Protein AF-A0A8C6ZYM1-F1 (afdb_monomer)

Solvent-accessible surface area (backbone atoms only — not comparable to full-atom values): 20955 Å² total; per-residue (Å²): 144,70,80,84,70,74,83,78,73,66,70,40,42,37,19,49,72,85,36,61,52,27,59,45,39,64,70,55,55,56,53,49,50,58,54,48,35,73,77,54,46,84,78,51,68,80,76,76,79,83,78,93,62,89,72,52,72,67,56,49,49,54,52,48,56,45,47,38,52,41,54,49,57,47,64,69,39,66,73,50,57,74,26,68,74,47,34,54,50,53,44,51,33,30,27,68,55,72,71,50,72,80,41,82,44,78,50,57,41,26,45,63,80,70,50,68,47,81,36,87,41,47,43,69,41,29,37,48,58,50,50,53,54,51,33,55,75,58,64,40,57,79,87,56,52,78,46,42,42,46,27,37,27,28,54,70,83,81,77,55,68,43,81,73,44,71,57,54,56,59,40,30,56,71,53,50,46,69,59,37,58,92,54,52,53,42,45,26,56,45,78,56,72,39,60,62,73,59,53,67,81,35,64,89,38,73,42,45,42,48,53,54,43,38,41,52,52,47,33,45,79,68,63,61,30,57,62,53,76,68,55,45,56,51,46,54,50,27,58,76,67,66,38,56,66,64,37,53,60,56,46,63,75,28,52,53,50,43,38,49,71,51,75,81,28,37,23,48,52,98,45,79,72,12,40,29,43,39,35,41,33,83,64,30,38,40,32,44,29,34,40,89,87,72,48,75,46,79,49,76,43,54,46,50,63,57,87,75,85,84,86,84,83,88,80,87,55,69,100,87,52,84,63,31,74,39,63,60,58,70,53,45,56,50,45,66,57,42,75,78,33,85,75,79,89,72,84,90,82,85,71,57,78,47,70,77,87,80,72,130

Secondary structure (DSSP, 8-state):
--SSSTTS--EEEEEETTEEEEEEEHHHHHHHHHHHHHHHGGGSPPPPPPPSSPPPHHHHHHHHHHHHHHHHHHTT-HHHHTSHHHHHHHHHHHHHHHT----EEEEEEE-TTS-EEEEEEETT--HHHHHHHHHHHHT--GGGGGGEEEEEEEE-SSS-EEEEEEPPTTS-HHHHGGGGGGGTEEEEEEE----GGGGGGGTT-HHHHHHHHHHHHHHHHTTSSB--HHHHHHHHHHHHTT-HHHHHHHHTTSBTTTPEEPPPEEE-SSSTTEEEEEEEETTEEEEEEE-TTS-EEEEEEEGGG------------STT-PPEEE--HHHHHHHHHHTT------------EE------

Mean predicted aligned error: 9.66 Å

Radius of gyration: 22.63 Å; Cα contacts (8 Å, |Δi|>4): 523; chains: 1; bounding box: 61×53×60 Å

InterPro domains:
  IPR001683 Phox homology [PF00787] (23-91)
  IPR001683 Phox homology [PS50195] (1-97)
  IPR011993 PH-like domain superfamily [G3DSA:2.30.29.30] (259-322)
  IPR036871 PX domain superfamily [G3DSA:3.30.1520.10] (8-98)
  IPR036871 PX domain superfamily [SSF64268] (25-92)
  IPR040842 Sorting nexin-17/31, FERM domain [PF18116] (258-314)
  IPR048763 Sortin nexin 17/31, FERM domain, F1 lobe [PF21273] (106-194)
  IPR048767 Sortin nexin 17/31, FERM domain, F2 lobe [PF21271] (195-253)

Structure (mmCIF, N/CA/C/O backbone):
data_AF-A0A8C6ZYM1-F1
#
_entry.id   AF-A0A8C6ZYM1-F1
#
loop_
_atom_site.group_PDB
_atom_site.id
_atom_site.type_symbol
_atom_site.label_atom_id
_atom_site.label_alt_id
_atom_site.label_comp_id
_atom_site.label_asym_id
_atom_site.label_entity_id
_atom_site.label_seq_id
_atom_site.pdbx_PDB_ins_code
_atom_site.Cartn_x
_atom_site.Cartn_y
_atom_site.Cartn_z
_atom_site.occupancy
_atom_site.B_iso_or_equiv
_atom_site.auth_seq_id
_atom_site.auth_comp_id
_atom_site.auth_asym_id
_atom_site.auth_atom_id
_atom_site.pdbx_PDB_model_num
ATOM 1 N N . MET A 1 1 ? 41.540 0.187 -28.919 1.00 30.39 1 MET A N 1
ATOM 2 C CA . MET A 1 1 ? 40.662 -0.895 -28.423 1.00 30.39 1 MET A CA 1
ATOM 3 C C . MET A 1 1 ? 40.528 -0.847 -26.893 1.00 30.39 1 MET A C 1
ATOM 5 O O . MET A 1 1 ? 40.906 -1.811 -26.259 1.00 30.39 1 MET A O 1
ATOM 9 N N . LEU A 1 2 ? 40.023 0.250 -26.291 1.00 21.31 2 LEU A N 1
ATOM 10 C CA . LEU A 1 2 ? 39.580 0.274 -24.870 1.00 21.31 2 LEU A CA 1
ATOM 11 C C . LEU A 1 2 ? 38.837 1.566 -24.447 1.00 21.31 2 LEU A C 1
ATOM 13 O O . LEU A 1 2 ? 38.039 1.514 -23.523 1.00 21.31 2 LEU A O 1
ATOM 17 N N . LEU A 1 3 ? 38.975 2.693 -25.163 1.00 19.80 3 LEU A N 1
ATOM 18 C CA . LEU A 1 3 ? 38.248 3.937 -24.825 1.00 19.80 3 LEU A CA 1
ATOM 19 C C . LEU A 1 3 ? 36.846 4.087 -25.453 1.00 19.80 3 LEU A C 1
ATOM 21 O O . LEU A 1 3 ? 36.043 4.878 -24.974 1.00 19.80 3 LEU A O 1
ATOM 25 N N . LEU A 1 4 ? 36.497 3.283 -26.463 1.00 22.83 4 LEU A N 1
ATOM 26 C CA . LEU A 1 4 ? 35.158 3.283 -27.084 1.00 22.83 4 LEU A CA 1
ATOM 27 C C . LEU A 1 4 ? 34.139 2.375 -26.364 1.00 22.83 4 LEU A C 1
ATOM 29 O O . LEU A 1 4 ? 32.952 2.411 -26.676 1.00 22.83 4 LEU A O 1
ATOM 33 N N . ALA A 1 5 ? 34.579 1.584 -25.379 1.00 23.75 5 ALA A N 1
ATOM 34 C CA . ALA A 1 5 ? 33.718 0.679 -24.612 1.00 23.75 5 ALA A CA 1
ATOM 35 C C . ALA A 1 5 ? 33.109 1.326 -23.349 1.00 23.75 5 ALA A C 1
ATOM 37 O O . ALA A 1 5 ? 32.134 0.809 -22.804 1.00 23.75 5 ALA A O 1
ATOM 38 N N . ALA A 1 6 ? 33.630 2.475 -22.903 1.00 26.20 6 ALA A N 1
ATOM 39 C CA . ALA A 1 6 ? 33.244 3.089 -21.630 1.00 26.20 6 ALA A CA 1
ATOM 40 C C . ALA A 1 6 ? 31.925 3.895 -21.675 1.00 26.20 6 ALA A C 1
ATOM 42 O O . ALA A 1 6 ? 31.356 4.193 -20.630 1.00 26.20 6 ALA A O 1
ATOM 43 N N . MET A 1 7 ? 31.384 4.221 -22.858 1.00 31.70 7 MET A N 1
ATOM 44 C CA . MET A 1 7 ? 30.247 5.157 -22.980 1.00 31.70 7 MET A CA 1
ATOM 45 C C . MET A 1 7 ? 28.858 4.507 -23.161 1.00 31.70 7 MET A C 1
ATOM 47 O O . MET A 1 7 ? 27.875 5.215 -23.377 1.00 31.70 7 MET A O 1
ATOM 51 N N . CYS A 1 8 ? 28.728 3.175 -23.068 1.00 39.59 8 CYS A N 1
ATOM 52 C CA . CYS A 1 8 ? 27.473 2.463 -23.392 1.00 39.59 8 CYS A CA 1
ATOM 53 C C . CYS A 1 8 ? 26.818 1.706 -22.213 1.00 39.59 8 CYS A C 1
ATOM 55 O O . CYS A 1 8 ? 25.786 1.058 -22.390 1.00 39.59 8 CYS A O 1
ATOM 57 N N . LEU A 1 9 ? 27.373 1.787 -21.000 1.00 48.12 9 LEU A N 1
ATOM 58 C CA . LEU A 1 9 ? 26.906 1.022 -19.833 1.00 48.12 9 LEU A CA 1
ATOM 59 C C . LEU A 1 9 ? 26.350 1.926 -18.723 1.00 48.12 9 LEU A C 1
ATOM 61 O O . LEU A 1 9 ? 26.694 1.768 -17.559 1.00 48.12 9 LEU A O 1
ATOM 65 N N . GLN A 1 10 ? 25.472 2.878 -19.056 1.00 63.91 10 GLN A N 1
ATOM 66 C CA . GLN A 1 10 ? 24.708 3.557 -18.006 1.00 63.91 10 GLN A CA 1
ATOM 67 C C . GLN A 1 10 ? 23.670 2.591 -17.427 1.00 63.91 10 GLN A C 1
ATOM 69 O O . GLN A 1 10 ? 22.732 2.165 -18.111 1.00 63.91 10 GLN A O 1
ATOM 74 N N . LEU A 1 11 ? 23.898 2.224 -16.169 1.00 78.31 11 LEU A N 1
ATOM 75 C CA . LEU A 1 11 ? 22.964 1.508 -15.319 1.00 78.31 11 LEU A CA 1
ATOM 76 C C . LEU A 1 11 ? 22.125 2.546 -14.570 1.00 78.31 11 LEU A C 1
ATOM 78 O O . LEU A 1 11 ? 22.676 3.442 -13.936 1.00 78.31 11 LEU A O 1
ATOM 82 N N . TYR A 1 12 ? 20.808 2.443 -14.678 1.00 81.94 12 TYR A N 1
ATOM 83 C CA . TYR A 1 12 ? 19.866 3.334 -14.018 1.00 81.94 12 TYR A CA 1
ATOM 84 C C . TYR A 1 12 ? 19.261 2.649 -12.803 1.00 81.94 12 TYR A C 1
ATOM 86 O O . TYR A 1 12 ? 18.796 1.515 -12.912 1.00 81.94 12 TYR A O 1
ATOM 94 N N . SER A 1 13 ? 19.227 3.345 -11.672 1.00 81.62 13 SER A N 1
ATOM 95 C CA . SER A 1 13 ? 18.509 2.890 -10.484 1.00 81.62 13 SER A CA 1
ATOM 96 C C . SER A 1 13 ? 17.042 3.290 -10.604 1.00 81.62 13 SER A C 1
ATOM 98 O O . SER A 1 13 ? 16.728 4.475 -10.697 1.00 81.62 13 SER A O 1
ATOM 100 N N . VAL A 1 14 ? 16.153 2.303 -10.624 1.00 81.56 14 VAL A N 1
ATOM 101 C CA . VAL A 1 14 ? 14.707 2.483 -10.505 1.00 81.56 14 VAL A CA 1
ATOM 102 C C . VAL A 1 14 ? 14.352 2.340 -9.035 1.00 81.56 14 VAL A C 1
ATOM 104 O O . VAL A 1 14 ? 14.592 1.288 -8.443 1.00 81.56 14 VAL A O 1
ATOM 107 N N . CYS A 1 15 ? 13.778 3.384 -8.460 1.00 79.00 15 CYS A N 1
ATOM 108 C CA . CYS A 1 15 ? 13.258 3.397 -7.107 1.00 79.00 15 CYS A CA 1
ATOM 109 C C . CYS A 1 15 ? 11.733 3.517 -7.125 1.00 79.00 15 CYS A C 1
ATOM 111 O O . CYS A 1 15 ? 11.149 4.197 -7.967 1.00 79.00 15 CYS A O 1
ATOM 113 N N . LEU A 1 16 ? 11.084 2.859 -6.174 1.00 77.94 16 LEU A N 1
ATOM 114 C CA . LEU A 1 16 ? 9.653 2.942 -5.941 1.00 77.94 16 LEU A CA 1
ATOM 115 C C . LEU A 1 16 ? 9.448 3.424 -4.508 1.00 77.94 16 LEU A C 1
ATOM 117 O O . LEU A 1 16 ? 9.759 2.713 -3.555 1.00 77.94 16 LEU A O 1
ATOM 121 N N . GLU A 1 17 ? 8.948 4.651 -4.384 1.00 70.62 17 GLU A N 1
ATOM 122 C CA . GLU A 1 17 ? 8.672 5.331 -3.111 1.00 70.62 17 GLU A CA 1
ATOM 123 C C . GLU A 1 17 ? 9.911 5.489 -2.232 1.00 70.62 17 GLU A C 1
ATOM 125 O O . GLU A 1 17 ? 9.880 5.272 -1.029 1.00 70.62 17 GLU A O 1
ATOM 130 N N . GLY A 1 18 ? 11.023 5.864 -2.863 1.00 71.88 18 GLY A N 1
ATOM 131 C CA . GLY A 1 18 ? 12.305 6.081 -2.190 1.00 71.88 18 GLY A CA 1
ATOM 132 C C . GLY A 1 18 ? 13.168 4.825 -2.064 1.00 71.88 18 GLY A C 1
ATOM 133 O O . GLY A 1 18 ? 14.380 4.953 -1.926 1.00 71.88 18 GLY A O 1
ATOM 134 N N . PHE A 1 19 ? 12.599 3.628 -2.224 1.00 80.00 19 PHE A N 1
ATOM 135 C CA . PHE A 1 19 ? 13.337 2.369 -2.099 1.00 80.00 19 PHE A CA 1
ATOM 136 C C . PHE A 1 19 ? 13.795 1.828 -3.443 1.00 80.00 19 PHE A C 1
ATOM 138 O O . PHE A 1 19 ? 13.066 1.907 -4.433 1.00 80.00 19 PHE A O 1
ATOM 145 N N . LEU A 1 20 ? 14.999 1.255 -3.487 1.00 83.25 20 LEU A N 1
ATOM 146 C CA . LEU A 1 20 ? 15.540 0.654 -4.703 1.00 83.25 20 LEU A CA 1
ATOM 147 C C . LEU A 1 20 ? 14.690 -0.551 -5.118 1.00 83.25 20 LEU A C 1
ATOM 149 O O . LEU A 1 20 ? 14.717 -1.590 -4.468 1.00 83.25 20 LEU A O 1
ATOM 153 N N . LEU A 1 21 ? 14.004 -0.429 -6.252 1.00 85.38 21 LEU A N 1
ATOM 154 C CA . LEU A 1 21 ? 13.261 -1.522 -6.870 1.00 85.38 21 LEU A CA 1
ATOM 155 C C . LEU A 1 21 ? 14.182 -2.368 -7.755 1.00 85.38 21 LEU A C 1
ATOM 157 O O . LEU A 1 21 ? 14.100 -3.591 -7.774 1.00 85.38 21 LEU A O 1
ATOM 161 N N . GLY A 1 22 ? 15.078 -1.729 -8.508 1.00 86.75 22 GLY A N 1
ATOM 162 C CA . GLY A 1 22 ? 15.975 -2.461 -9.390 1.00 86.75 22 GLY A CA 1
ATOM 163 C C . GLY A 1 22 ? 16.925 -1.590 -10.199 1.00 86.75 22 GLY A C 1
ATOM 164 O O . GLY A 1 22 ? 16.777 -0.374 -10.272 1.00 86.75 22 GLY A O 1
ATOM 165 N N . LYS A 1 23 ? 17.913 -2.213 -10.839 1.00 87.06 23 LYS A N 1
ATOM 166 C CA . LYS A 1 23 ? 18.908 -1.554 -11.687 1.00 87.06 23 LYS A CA 1
ATOM 167 C C . LYS A 1 23 ? 18.752 -1.995 -13.138 1.00 87.06 23 LYS A C 1
ATOM 169 O O . LYS A 1 23 ? 18.900 -3.169 -13.463 1.00 87.06 23 LYS A O 1
ATOM 174 N N . VAL A 1 24 ? 18.482 -1.050 -14.034 1.00 88.44 24 VAL A N 1
ATOM 175 C CA . VAL A 1 24 ? 18.130 -1.326 -15.432 1.00 88.44 24 VAL A CA 1
ATOM 176 C C . VAL A 1 24 ? 19.059 -0.613 -16.408 1.00 88.44 24 VAL A C 1
ATOM 178 O O . VAL A 1 24 ? 19.456 0.528 -16.198 1.00 88.44 24 VAL A O 1
ATOM 181 N N . ARG A 1 25 ? 19.400 -1.256 -17.527 1.00 89.38 25 ARG A N 1
ATOM 182 C CA . ARG A 1 25 ? 20.118 -0.603 -18.635 1.00 89.38 25 ARG A CA 1
ATOM 183 C C . ARG A 1 25 ? 19.145 -0.051 -19.671 1.00 89.38 25 ARG A C 1
ATOM 185 O O . ARG A 1 25 ? 18.118 -0.668 -19.949 1.00 89.38 25 ARG A O 1
ATOM 192 N N . TYR A 1 26 ? 19.536 1.018 -20.369 1.00 87.62 26 TYR A N 1
ATOM 193 C CA . TYR A 1 26 ? 18.748 1.594 -21.475 1.00 87.62 26 TYR A CA 1
ATOM 194 C C . TYR A 1 26 ? 18.268 0.537 -22.486 1.00 87.62 26 TYR A C 1
ATOM 196 O O . TYR A 1 26 ? 17.108 0.515 -22.886 1.00 87.62 26 TYR A O 1
ATOM 204 N N . ARG A 1 27 ? 19.154 -0.392 -22.877 1.00 89.12 27 ARG A N 1
ATOM 205 C CA . ARG A 1 27 ? 18.831 -1.467 -23.832 1.00 89.12 27 ARG A CA 1
ATOM 206 C C . ARG A 1 27 ? 17.728 -2.400 -23.320 1.00 89.12 27 ARG A C 1
ATOM 208 O O . ARG A 1 27 ? 16.958 -2.903 -24.132 1.00 89.12 27 ARG A O 1
ATOM 215 N N . GLN A 1 28 ? 17.671 -2.654 -22.011 1.00 91.62 28 GLN A N 1
ATOM 216 C CA . GLN A 1 28 ? 16.615 -3.470 -21.405 1.00 91.62 28 GLN A CA 1
ATOM 217 C C . GLN A 1 28 ? 15.280 -2.722 -21.461 1.00 91.62 28 GLN A C 1
ATOM 219 O O . GLN A 1 28 ? 14.320 -3.282 -21.978 1.00 91.62 28 GLN A O 1
ATOM 224 N N . LEU A 1 29 ? 15.256 -1.441 -21.070 1.00 91.19 29 LEU A N 1
ATOM 225 C CA . LEU A 1 29 ? 14.060 -0.594 -21.176 1.00 91.19 29 LEU A CA 1
ATOM 226 C C . LEU A 1 29 ? 13.545 -0.480 -22.616 1.00 91.19 29 LEU A C 1
ATOM 228 O O . LEU A 1 29 ? 12.353 -0.616 -22.847 1.00 91.19 29 LEU A O 1
ATOM 232 N N . ARG A 1 30 ? 14.433 -0.306 -23.603 1.00 92.06 30 ARG A N 1
ATOM 233 C CA . ARG A 1 30 ? 14.039 -0.216 -25.020 1.00 92.06 30 ARG A CA 1
ATOM 234 C C . ARG A 1 30 ? 13.431 -1.518 -25.549 1.00 92.06 30 ARG A C 1
ATOM 236 O O . ARG A 1 30 ? 12.527 -1.483 -26.376 1.00 92.06 30 ARG A O 1
ATOM 243 N N . ARG A 1 31 ? 13.951 -2.671 -25.115 1.00 94.19 31 ARG A N 1
ATOM 244 C CA . ARG A 1 31 ? 13.388 -3.983 -25.480 1.00 94.19 31 ARG A CA 1
ATOM 245 C C . ARG A 1 31 ? 12.014 -4.183 -24.855 1.00 94.19 31 ARG A C 1
ATOM 247 O O . ARG A 1 31 ? 11.121 -4.677 -25.531 1.00 94.19 31 ARG A O 1
ATOM 254 N N . TRP A 1 32 ? 11.869 -3.782 -23.599 1.00 94.88 32 TRP A N 1
ATOM 255 C CA . TRP A 1 32 ? 10.605 -3.834 -22.882 1.00 94.88 32 TRP A CA 1
ATOM 256 C C . TRP A 1 32 ? 9.554 -2.895 -23.496 1.00 94.88 32 TRP A C 1
ATOM 258 O O . TRP A 1 32 ? 8.456 -3.345 -23.795 1.00 94.88 32 TRP A O 1
ATOM 268 N N . ASP A 1 33 ? 9.913 -1.653 -23.837 1.00 94.56 33 ASP A N 1
ATOM 269 C CA . ASP A 1 33 ? 9.060 -0.723 -24.600 1.00 94.56 33 ASP A CA 1
ATOM 270 C C . ASP A 1 33 ? 8.553 -1.342 -25.910 1.00 94.56 33 ASP A C 1
ATOM 272 O O . ASP A 1 33 ? 7.365 -1.282 -26.212 1.00 94.56 33 ASP A O 1
ATOM 276 N N . ALA A 1 34 ? 9.427 -2.006 -26.671 1.00 94.69 34 ALA A N 1
ATOM 277 C CA . ALA A 1 34 ? 9.017 -2.681 -27.899 1.00 94.69 34 ALA A CA 1
ATOM 278 C C . ALA A 1 34 ? 8.011 -3.821 -27.648 1.00 94.69 34 ALA A C 1
ATOM 280 O O . ALA A 1 34 ? 7.163 -4.070 -28.502 1.00 94.69 34 ALA A O 1
ATOM 281 N N . GLN A 1 35 ? 8.087 -4.514 -26.507 1.00 95.94 35 GLN A N 1
ATOM 282 C CA . GLN A 1 35 ? 7.094 -5.521 -26.116 1.00 95.94 35 GLN A CA 1
ATOM 283 C C . GLN A 1 35 ? 5.772 -4.865 -25.708 1.00 95.94 35 GLN A C 1
ATOM 285 O O . GLN A 1 35 ? 4.726 -5.286 -26.191 1.00 95.94 35 GLN A O 1
ATOM 290 N N . LEU A 1 36 ? 5.819 -3.802 -24.901 1.00 93.94 36 LEU A N 1
ATOM 291 C CA . LEU A 1 36 ? 4.629 -3.047 -24.512 1.00 93.94 36 LEU A CA 1
ATOM 292 C C . LEU A 1 36 ? 3.900 -2.485 -25.736 1.00 93.94 36 LEU A C 1
ATOM 294 O O . LEU A 1 36 ? 2.704 -2.699 -25.884 1.00 93.94 36 LEU A O 1
ATOM 298 N N . ARG A 1 37 ? 4.610 -1.842 -26.671 1.00 95.00 37 ARG A N 1
ATOM 299 C CA . ARG A 1 37 ? 4.003 -1.284 -27.894 1.00 95.00 37 ARG A CA 1
ATOM 300 C C . ARG A 1 37 ? 3.357 -2.331 -28.787 1.00 95.00 37 ARG A C 1
ATOM 302 O O . ARG A 1 37 ? 2.403 -2.012 -29.484 1.00 95.00 37 ARG A O 1
ATOM 309 N N . ARG A 1 38 ? 3.863 -3.567 -28.791 1.00 94.69 38 ARG A N 1
ATOM 310 C CA . ARG A 1 38 ? 3.235 -4.661 -29.547 1.00 94.69 38 ARG A CA 1
ATOM 311 C C . ARG A 1 38 ? 1.871 -5.043 -28.980 1.00 94.69 38 ARG A C 1
ATOM 313 O O . ARG A 1 38 ? 1.019 -5.453 -29.755 1.00 94.69 38 ARG A O 1
ATOM 320 N N . LEU A 1 39 ? 1.686 -4.925 -27.666 1.00 93.50 39 LEU A N 1
ATOM 321 C CA . LEU A 1 39 ? 0.444 -5.299 -26.986 1.00 93.50 39 LEU A CA 1
ATOM 322 C C . LEU A 1 39 ? -0.539 -4.132 -26.865 1.00 93.50 39 LEU A C 1
ATOM 324 O O . LEU A 1 39 ? -1.731 -4.310 -27.078 1.00 93.50 39 LEU A O 1
ATOM 328 N N . PHE A 1 40 ? -0.034 -2.942 -26.549 1.00 93.31 40 PHE A N 1
ATOM 329 C CA . PHE A 1 40 ? -0.844 -1.781 -26.173 1.00 93.31 40 PHE A CA 1
ATOM 330 C C . PHE A 1 40 ? -0.817 -0.654 -27.220 1.00 93.31 40 PHE A C 1
ATOM 332 O O . PHE A 1 40 ? -1.546 0.331 -27.120 1.00 93.31 40 PHE A O 1
ATOM 339 N N . GLY A 1 41 ? 0.007 -0.787 -28.264 1.00 91.31 41 GLY A N 1
ATOM 340 C CA . GLY A 1 41 ? 0.022 0.134 -29.397 1.00 91.31 41 GLY A CA 1
ATOM 341 C C . GLY A 1 41 ? 0.318 1.578 -28.993 1.00 91.31 41 GLY A C 1
ATOM 342 O O . GLY A 1 41 ? 1.378 1.886 -28.441 1.00 91.31 41 GLY A O 1
ATOM 343 N N . SER A 1 42 ? -0.619 2.471 -29.318 1.00 87.06 42 SER A N 1
ATOM 344 C CA . SER A 1 42 ? -0.502 3.917 -29.119 1.00 87.06 42 SER A CA 1
ATOM 345 C C . SER A 1 42 ? -0.763 4.388 -27.689 1.00 87.06 42 SER A C 1
ATOM 347 O O . SER A 1 42 ? -0.497 5.555 -27.412 1.00 87.06 42 SER A O 1
ATOM 349 N N . THR A 1 43 ? -1.255 3.537 -26.779 1.00 88.06 43 THR A N 1
ATOM 350 C CA . THR A 1 43 ? -1.421 3.935 -25.365 1.00 88.06 43 THR A CA 1
ATOM 351 C C . THR A 1 43 ? -0.077 4.031 -24.641 1.00 88.06 43 THR A C 1
ATOM 353 O O . THR A 1 43 ? 0.051 4.748 -23.651 1.00 88.06 43 THR A O 1
ATOM 356 N N . VAL A 1 44 ? 0.963 3.371 -25.167 1.00 90.19 44 VAL A N 1
ATOM 357 C CA . VAL A 1 44 ? 2.316 3.436 -24.611 1.00 90.19 44 VAL A CA 1
ATOM 358 C C . VAL A 1 44 ? 2.952 4.796 -24.940 1.00 90.19 44 VAL A C 1
ATOM 360 O O . VAL A 1 44 ? 3.168 5.096 -26.125 1.00 90.19 44 VAL A O 1
ATOM 363 N N . PRO A 1 45 ? 3.348 5.597 -23.931 1.00 90.19 45 PRO A N 1
ATOM 364 C CA . PRO A 1 45 ? 3.944 6.918 -24.136 1.00 90.19 45 PRO A CA 1
ATOM 365 C C . PRO A 1 45 ? 5.216 6.833 -24.991 1.00 90.19 45 PRO A C 1
ATOM 367 O O . PRO A 1 45 ? 5.850 5.783 -25.033 1.00 90.19 45 PRO A O 1
ATOM 370 N N . PRO A 1 46 ? 5.636 7.893 -25.697 1.00 90.88 46 PRO A N 1
ATOM 371 C CA . PRO A 1 46 ? 6.802 7.842 -26.580 1.00 90.88 46 PRO A CA 1
ATOM 372 C C . PRO A 1 46 ? 8.099 7.542 -25.812 1.00 90.88 46 PRO A C 1
ATOM 374 O O . PRO A 1 46 ? 8.417 8.185 -24.814 1.00 90.88 46 PRO A O 1
ATOM 377 N N . PHE A 1 47 ? 8.873 6.568 -26.296 1.00 91.75 47 PHE A N 1
ATOM 378 C CA . PHE A 1 47 ? 10.111 6.154 -25.640 1.00 91.75 47 PHE A CA 1
ATOM 379 C C . PHE A 1 47 ? 11.284 7.064 -26.025 1.00 91.75 47 PHE A C 1
ATOM 381 O O . PHE A 1 47 ? 11.505 7.284 -27.222 1.00 91.75 47 PHE A O 1
ATOM 388 N N . PRO A 1 48 ? 12.106 7.520 -25.061 1.00 88.44 48 PRO A N 1
ATOM 389 C CA . PRO A 1 48 ? 13.230 8.410 -25.337 1.00 88.44 48 PRO A CA 1
ATOM 390 C C . PRO A 1 48 ? 14.247 7.783 -26.309 1.00 88.44 48 PRO A C 1
ATOM 392 O O . PRO A 1 48 ? 14.739 6.680 -26.043 1.00 88.44 48 PRO A O 1
ATOM 395 N N . PRO A 1 49 ? 14.602 8.445 -27.426 1.00 84.44 49 PRO A N 1
ATOM 396 C CA . PRO A 1 49 ? 15.471 7.868 -28.447 1.00 84.44 49 PRO A CA 1
ATOM 397 C C . PRO A 1 49 ? 16.927 7.734 -27.981 1.00 84.44 49 PRO A C 1
ATOM 399 O O . PRO A 1 49 ? 17.363 8.324 -26.989 1.00 84.44 49 PRO A O 1
ATOM 402 N N . LYS A 1 50 ? 17.701 6.935 -28.722 1.00 80.12 50 LYS A N 1
ATOM 403 C CA . LYS A 1 50 ? 19.144 6.810 -28.516 1.00 80.12 50 LYS A CA 1
ATOM 404 C C . LYS A 1 50 ? 19.851 7.953 -29.246 1.00 80.12 50 LYS A C 1
ATOM 406 O O . LYS A 1 50 ? 19.537 8.230 -30.398 1.00 80.12 50 LYS A O 1
ATOM 411 N N . PHE A 1 51 ? 20.844 8.554 -28.602 1.00 72.69 51 PHE A N 1
ATOM 412 C CA . PHE A 1 51 ? 21.764 9.473 -29.266 1.00 72.69 51 PHE A CA 1
ATOM 413 C C . PHE A 1 51 ? 22.861 8.678 -29.988 1.00 72.69 51 PHE A C 1
ATOM 415 O O . PHE A 1 51 ? 23.428 7.740 -29.421 1.00 72.69 51 PHE A O 1
ATOM 422 N N . TYR A 1 52 ? 23.123 9.027 -31.249 1.00 66.31 52 TYR A N 1
ATOM 423 C CA . TYR A 1 52 ? 24.112 8.351 -32.102 1.00 66.31 52 TYR A CA 1
ATOM 424 C C . TYR A 1 52 ? 25.536 8.906 -31.936 1.00 66.31 52 TYR A C 1
ATOM 426 O O . TYR A 1 52 ? 26.493 8.247 -32.333 1.00 66.31 52 TYR A O 1
ATOM 434 N N . LEU A 1 53 ? 25.675 10.075 -31.305 1.00 73.25 53 LEU A N 1
ATOM 435 C CA . LEU A 1 53 ? 26.950 10.711 -30.969 1.00 73.25 53 LEU A CA 1
ATOM 436 C C . LEU A 1 53 ? 27.300 10.502 -29.489 1.00 73.25 53 LEU A C 1
ATOM 438 O O . LEU A 1 53 ? 26.433 10.159 -28.677 1.00 73.25 53 LEU A O 1
ATOM 442 N N . ALA A 1 54 ? 28.571 10.722 -29.140 1.00 71.88 54 ALA A N 1
ATOM 443 C CA . ALA A 1 54 ? 29.007 10.764 -27.748 1.00 71.88 54 ALA A CA 1
ATOM 444 C C . ALA A 1 54 ? 28.171 11.802 -26.985 1.00 71.88 54 ALA A C 1
ATOM 446 O O . ALA A 1 54 ? 28.046 12.950 -27.408 1.00 71.88 54 ALA A O 1
ATOM 447 N N . MET A 1 55 ? 27.550 11.376 -25.887 1.00 71.62 55 MET A N 1
ATOM 448 C CA . MET A 1 55 ? 26.663 12.242 -25.120 1.00 71.62 55 MET A CA 1
ATOM 449 C C . MET A 1 55 ? 27.471 13.153 -24.207 1.00 71.62 55 MET A C 1
ATOM 451 O O . MET A 1 55 ? 28.341 12.676 -23.477 1.00 71.62 55 MET A O 1
ATOM 455 N N . THR A 1 56 ? 27.127 14.440 -24.198 1.00 81.06 56 THR A N 1
ATOM 456 C CA . THR A 1 56 ? 27.529 15.336 -23.112 1.00 81.06 56 THR A CA 1
ATOM 457 C C . THR A 1 56 ? 26.812 14.938 -21.822 1.00 81.06 56 THR A C 1
ATOM 459 O O . THR A 1 56 ? 25.799 14.229 -21.834 1.00 81.06 56 THR A O 1
ATOM 462 N N . GLU A 1 57 ? 27.317 15.415 -20.688 1.00 79.56 57 GLU A N 1
ATOM 463 C CA . GLU A 1 57 ? 26.682 15.192 -19.389 1.00 79.56 57 GLU A CA 1
ATOM 464 C C . GLU A 1 57 ? 25.248 15.748 -19.340 1.00 79.56 57 GLU A C 1
ATOM 466 O O . GLU A 1 57 ? 24.339 15.058 -18.879 1.00 79.56 57 GLU A O 1
ATOM 471 N N . ALA A 1 58 ? 25.019 16.929 -19.924 1.00 81.56 58 ALA A N 1
ATOM 472 C CA . ALA A 1 58 ? 23.694 17.541 -20.027 1.00 81.56 58 ALA A CA 1
ATOM 473 C C . ALA A 1 58 ? 22.708 16.680 -20.838 1.00 81.56 58 ALA A C 1
ATOM 475 O O . ALA A 1 58 ? 21.587 16.437 -20.396 1.00 81.56 58 ALA A O 1
ATOM 476 N N . MET A 1 59 ? 23.136 16.139 -21.986 1.00 80.06 59 MET A N 1
ATOM 477 C CA . MET A 1 59 ? 22.304 15.230 -22.790 1.00 80.06 59 MET A CA 1
ATOM 478 C C . MET A 1 59 ? 22.022 13.916 -22.054 1.00 80.06 59 MET A C 1
ATOM 480 O O . MET A 1 59 ? 20.955 13.316 -22.216 1.00 80.06 59 MET A O 1
ATOM 484 N N . ALA A 1 60 ? 22.987 13.432 -21.263 1.00 77.75 60 ALA A N 1
ATOM 485 C CA . ALA A 1 60 ? 22.792 12.251 -20.431 1.00 77.75 60 ALA A CA 1
ATOM 486 C C . ALA A 1 60 ? 21.704 12.505 -19.400 1.00 77.75 60 ALA A C 1
ATOM 488 O O . ALA A 1 60 ? 20.802 11.676 -19.300 1.00 77.75 60 ALA A O 1
ATOM 489 N N . GLU A 1 61 ? 21.754 13.649 -18.720 1.00 78.06 61 GLU A N 1
ATOM 490 C CA . GLU A 1 61 ? 20.771 14.051 -17.719 1.00 78.06 61 GLU A CA 1
ATOM 491 C C . GLU A 1 61 ? 19.374 14.259 -18.307 1.00 78.06 61 GLU A C 1
ATOM 493 O O . GLU A 1 61 ? 18.406 13.707 -17.788 1.00 78.06 61 GLU A O 1
ATOM 498 N N . GLU A 1 62 ? 19.266 14.933 -19.453 1.00 82.31 62 GLU A N 1
ATOM 499 C CA . GLU A 1 62 ? 17.999 15.093 -20.170 1.00 82.31 62 GLU A CA 1
ATOM 500 C C . GLU A 1 62 ? 17.379 13.734 -20.530 1.00 82.31 62 GLU A C 1
ATOM 502 O O . GLU A 1 62 ? 16.181 13.503 -20.343 1.00 82.31 62 GLU A O 1
ATOM 507 N N . ARG A 1 63 ? 18.199 12.781 -21.000 1.00 83.12 63 ARG A N 1
ATOM 508 C CA . ARG A 1 63 ? 17.728 11.417 -21.265 1.00 83.12 63 ARG A CA 1
ATOM 509 C C . ARG A 1 63 ? 17.268 10.717 -19.991 1.00 83.12 63 ARG A C 1
ATOM 511 O O . ARG A 1 63 ? 16.287 9.979 -20.066 1.00 83.12 63 ARG A O 1
ATOM 518 N N . ARG A 1 64 ? 17.954 10.908 -18.855 1.00 78.69 64 ARG A N 1
ATOM 519 C CA . ARG A 1 64 ? 17.503 10.347 -17.570 1.00 78.69 64 ARG A CA 1
ATOM 520 C C . ARG A 1 64 ? 16.113 10.885 -17.249 1.00 78.69 64 ARG A C 1
ATOM 522 O O . ARG A 1 64 ? 15.188 10.088 -17.160 1.00 78.69 64 ARG A O 1
ATOM 529 N N . ALA A 1 65 ? 15.938 12.203 -17.214 1.00 78.44 65 ALA A N 1
ATOM 530 C CA . ALA A 1 65 ? 14.651 12.829 -16.908 1.00 78.44 65 ALA A CA 1
ATOM 531 C C . ALA A 1 65 ? 13.514 12.317 -17.814 1.00 78.44 65 ALA A C 1
ATOM 533 O O . ALA A 1 65 ? 12.436 11.968 -17.339 1.00 78.44 65 ALA A O 1
ATOM 534 N N . ARG A 1 66 ? 13.767 12.174 -19.121 1.00 83.75 66 ARG A N 1
ATOM 535 C CA . ARG A 1 66 ? 12.775 11.629 -20.064 1.00 83.75 66 ARG A CA 1
ATOM 536 C C . ARG A 1 66 ? 12.452 10.150 -19.831 1.00 83.75 66 ARG A C 1
ATOM 538 O O . ARG A 1 66 ? 11.312 9.743 -20.028 1.00 83.75 66 ARG A O 1
ATOM 545 N N . LEU A 1 67 ? 13.435 9.331 -19.450 1.00 85.12 67 LEU A N 1
ATOM 546 C CA . LEU A 1 67 ? 13.204 7.921 -19.104 1.00 85.12 67 LEU A CA 1
ATOM 547 C C . LEU A 1 67 ? 12.402 7.791 -17.810 1.00 85.12 67 LEU A C 1
ATOM 549 O O . LEU A 1 67 ? 11.541 6.920 -17.725 1.00 85.12 67 LEU A O 1
ATOM 553 N N . GLU A 1 68 ? 12.652 8.668 -16.841 1.00 78.88 68 GLU A N 1
ATOM 554 C CA . GLU A 1 68 ? 11.865 8.745 -15.614 1.00 78.88 68 GLU A CA 1
ATOM 555 C C . GLU A 1 68 ? 10.401 9.054 -15.913 1.00 78.88 68 GLU A C 1
ATOM 557 O O . GLU A 1 68 ? 9.513 8.306 -15.510 1.00 78.88 68 GLU A O 1
ATOM 562 N N . GLN A 1 69 ? 10.160 10.114 -16.688 1.00 80.00 69 GLN A N 1
ATOM 563 C CA . GLN A 1 69 ? 8.820 10.508 -17.116 1.00 80.00 69 GLN A CA 1
ATOM 564 C C . GLN A 1 69 ? 8.131 9.396 -17.908 1.00 80.00 69 GLN A C 1
ATOM 566 O O . GLN A 1 69 ? 6.956 9.122 -17.688 1.00 80.00 69 GLN A O 1
ATOM 571 N N . TYR A 1 70 ? 8.860 8.715 -18.797 1.00 85.75 70 TYR A N 1
ATOM 572 C CA . TYR A 1 70 ? 8.335 7.559 -19.516 1.00 85.75 70 TYR A CA 1
ATOM 573 C C . TYR A 1 70 ? 7.871 6.461 -18.548 1.00 85.75 70 TYR A C 1
ATOM 575 O O . TYR A 1 70 ? 6.738 6.004 -18.664 1.00 85.75 70 TYR A O 1
ATOM 583 N N . LEU A 1 71 ? 8.701 6.070 -17.572 1.00 85.00 71 LEU A N 1
ATOM 584 C CA . LEU A 1 71 ? 8.338 5.049 -16.585 1.00 85.00 71 LEU A CA 1
ATOM 585 C C . LEU A 1 71 ? 7.118 5.464 -15.753 1.00 85.00 71 LEU A C 1
ATOM 587 O O . LEU A 1 71 ? 6.205 4.660 -15.591 1.00 85.00 71 LEU A O 1
ATOM 591 N N . GLN A 1 72 ? 7.070 6.716 -15.292 1.00 80.12 72 GLN A N 1
ATOM 592 C CA . GLN A 1 72 ? 5.924 7.250 -14.552 1.00 80.12 72 GLN A CA 1
ATOM 593 C C . GLN A 1 72 ? 4.641 7.216 -15.392 1.00 80.12 72 GLN A C 1
ATOM 595 O O . GLN A 1 72 ? 3.605 6.778 -14.900 1.00 80.12 72 GLN A O 1
ATOM 600 N N . ASN A 1 73 ? 4.710 7.608 -16.665 1.00 81.12 73 ASN A N 1
ATOM 601 C CA . ASN A 1 73 ? 3.547 7.637 -17.550 1.00 81.12 73 ASN A CA 1
ATOM 602 C C . ASN A 1 73 ? 3.048 6.233 -17.911 1.00 81.12 73 ASN A C 1
ATOM 604 O O . ASN A 1 73 ? 1.843 6.022 -17.978 1.00 81.12 73 ASN A O 1
ATOM 608 N N . VAL A 1 74 ? 3.949 5.262 -18.099 1.00 84.69 74 VAL A N 1
ATOM 609 C CA . VAL A 1 74 ? 3.563 3.858 -18.331 1.00 84.69 74 VAL A CA 1
ATOM 610 C C . VAL A 1 74 ? 2.779 3.302 -17.141 1.00 84.69 74 VAL A C 1
ATOM 612 O O . VAL A 1 74 ? 1.829 2.552 -17.336 1.00 84.69 74 VAL A O 1
ATOM 615 N N . THR A 1 75 ? 3.143 3.687 -15.914 1.00 81.19 75 THR A N 1
ATOM 616 C CA . THR A 1 75 ? 2.456 3.216 -14.700 1.00 81.19 75 THR A CA 1
ATOM 617 C C . THR A 1 75 ? 1.083 3.846 -14.455 1.00 81.19 75 THR A C 1
ATOM 619 O O . THR A 1 75 ? 0.407 3.441 -13.514 1.00 81.19 75 THR A O 1
ATOM 622 N N . LEU A 1 76 ? 0.660 4.822 -15.268 1.00 79.06 76 LEU A N 1
ATOM 623 C CA . LEU A 1 76 ? -0.664 5.441 -15.140 1.00 79.06 76 LEU A CA 1
ATOM 624 C C . LEU A 1 76 ? -1.788 4.585 -15.735 1.00 79.06 76 LEU A C 1
ATOM 626 O O . LEU A 1 76 ? -2.938 4.791 -15.362 1.00 79.06 76 LEU A O 1
ATOM 630 N N . ASP A 1 77 ? -1.480 3.656 -16.647 1.00 81.06 77 ASP A N 1
ATOM 631 C CA . ASP A 1 77 ? -2.471 2.779 -17.280 1.00 81.06 77 ASP A CA 1
ATOM 632 C C . ASP A 1 77 ? -2.559 1.432 -16.534 1.00 81.06 77 ASP A C 1
ATOM 634 O O . ASP A 1 77 ? -1.623 0.624 -16.621 1.00 81.06 77 ASP A O 1
ATOM 638 N N . PRO A 1 78 ? -3.679 1.142 -15.839 1.00 82.44 78 PRO A N 1
ATOM 639 C CA . PRO A 1 78 ? -3.855 -0.106 -15.100 1.00 82.44 78 PRO A CA 1
ATOM 640 C C . PRO A 1 78 ? -3.783 -1.358 -15.981 1.00 82.44 78 PRO A C 1
ATOM 642 O O . PRO A 1 78 ? -3.362 -2.419 -15.516 1.00 82.44 78 PRO A O 1
ATOM 645 N N . ASN A 1 79 ? -4.160 -1.252 -17.260 1.00 87.19 79 ASN A N 1
ATOM 646 C CA . ASN A 1 79 ? -4.100 -2.382 -18.189 1.00 87.19 79 ASN A CA 1
ATOM 647 C C . ASN A 1 79 ? -2.651 -2.777 -18.475 1.00 87.19 79 ASN A C 1
ATOM 649 O O . ASN A 1 79 ? -2.345 -3.955 -18.656 1.00 87.19 79 ASN A O 1
ATOM 653 N N . ILE A 1 80 ? -1.746 -1.793 -18.486 1.00 87.69 80 ILE A N 1
ATOM 654 C CA . ILE A 1 80 ? -0.320 -2.046 -18.655 1.00 87.69 80 ILE A CA 1
ATOM 655 C C . ILE A 1 80 ? 0.261 -2.625 -17.366 1.00 87.69 80 ILE A C 1
ATOM 657 O O . ILE A 1 80 ? 0.959 -3.638 -17.433 1.00 87.69 80 ILE A O 1
ATOM 661 N N . THR A 1 81 ? -0.023 -2.033 -16.202 1.00 86.25 81 THR A N 1
ATOM 662 C CA . THR A 1 81 ? 0.570 -2.476 -14.925 1.00 86.25 81 THR A CA 1
ATOM 663 C C . THR A 1 81 ? 0.152 -3.886 -14.526 1.00 86.25 81 THR A C 1
ATOM 665 O O . THR A 1 81 ? 0.954 -4.605 -13.935 1.00 86.25 81 THR A O 1
ATOM 668 N N . SER A 1 82 ? -1.063 -4.295 -14.896 1.00 86.50 82 SER A N 1
ATOM 669 C CA . SER A 1 82 ? -1.603 -5.634 -14.614 1.00 86.50 82 SER A CA 1
ATOM 670 C C . SER A 1 82 ? -1.171 -6.685 -15.644 1.00 86.50 82 SER A C 1
ATOM 672 O O . SER A 1 82 ? -1.551 -7.847 -15.552 1.00 86.50 82 SER A O 1
ATOM 674 N N . SER A 1 83 ? -0.403 -6.296 -16.666 1.00 92.31 83 SER A N 1
ATOM 675 C CA . SER A 1 83 ? -0.015 -7.204 -17.744 1.00 92.31 83 SER A CA 1
ATOM 676 C C . SER A 1 83 ? 1.181 -8.082 -17.390 1.00 92.31 83 SER A C 1
ATOM 678 O O . SER A 1 83 ? 2.153 -7.631 -16.778 1.00 92.31 83 SER A O 1
ATOM 680 N N . ASP A 1 84 ? 1.186 -9.313 -17.906 1.00 93.69 84 ASP A N 1
ATOM 681 C CA . ASP A 1 84 ? 2.298 -10.251 -17.718 1.00 93.69 84 ASP A CA 1
ATOM 682 C C . ASP A 1 84 ? 3.638 -9.688 -18.207 1.00 93.69 84 ASP A C 1
ATOM 684 O O . ASP A 1 84 ? 4.684 -9.941 -17.609 1.00 93.69 84 ASP A O 1
ATOM 688 N N . VAL A 1 85 ? 3.642 -8.89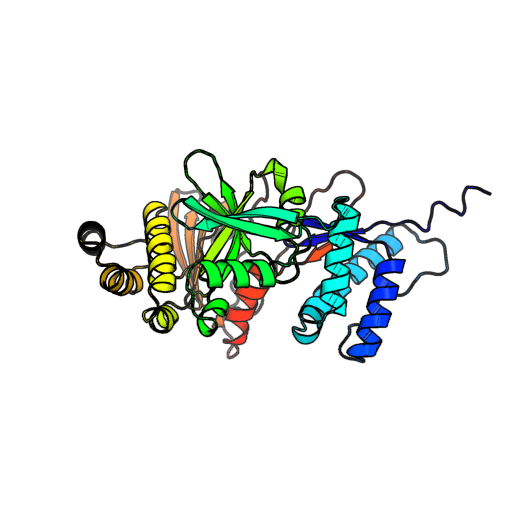0 -19.281 1.00 94.88 85 VAL A N 1
ATOM 689 C CA . VAL A 1 85 ? 4.867 -8.264 -19.811 1.00 94.88 85 VAL A CA 1
ATOM 690 C C . VAL A 1 85 ? 5.426 -7.219 -18.846 1.00 94.88 85 VAL A C 1
ATOM 692 O O . VAL A 1 85 ? 6.646 -7.102 -18.705 1.00 94.88 85 VAL A O 1
ATOM 695 N N . PHE A 1 86 ? 4.564 -6.468 -18.162 1.00 93.00 86 PHE A N 1
ATOM 696 C CA . PHE A 1 86 ? 4.983 -5.521 -17.134 1.00 93.00 86 PHE A CA 1
ATOM 697 C C . PHE A 1 86 ? 5.497 -6.258 -15.892 1.00 93.00 86 PHE A C 1
ATOM 699 O O . PHE A 1 86 ? 6.638 -6.045 -15.472 1.00 93.00 86 PHE A O 1
ATOM 706 N N . VAL A 1 87 ? 4.695 -7.181 -15.354 1.00 92.69 87 VAL A N 1
ATOM 707 C CA . VAL A 1 87 ? 5.010 -7.921 -14.123 1.00 92.69 87 VAL A CA 1
ATOM 708 C C . VAL A 1 87 ? 6.275 -8.767 -14.292 1.00 92.69 87 VAL A C 1
ATOM 710 O O . VAL A 1 87 ? 7.170 -8.718 -13.449 1.00 92.69 87 VAL A O 1
ATOM 713 N N . SER A 1 88 ? 6.414 -9.499 -15.402 1.00 94.81 88 SER A N 1
ATOM 714 C CA . SER A 1 88 ? 7.599 -10.331 -15.664 1.00 94.81 88 SER A CA 1
ATOM 715 C C . SER A 1 88 ? 8.883 -9.511 -15.813 1.00 94.81 88 SER A C 1
ATOM 717 O O . SER A 1 88 ? 9.944 -9.943 -15.352 1.00 94.81 88 SER A O 1
ATOM 719 N N . PHE A 1 89 ? 8.803 -8.312 -16.401 1.00 94.75 89 PHE A N 1
ATOM 720 C CA . PHE A 1 89 ? 9.943 -7.409 -16.515 1.00 94.75 89 PHE A CA 1
ATOM 721 C C . PHE A 1 89 ? 10.431 -6.946 -15.140 1.00 94.75 89 PHE A C 1
ATOM 723 O O . PHE A 1 89 ? 11.619 -7.085 -14.841 1.00 94.75 89 PHE A O 1
ATOM 730 N N . PHE A 1 90 ? 9.528 -6.444 -14.292 1.00 92.75 90 PHE A N 1
ATOM 731 C CA . PHE A 1 90 ? 9.890 -5.964 -12.956 1.00 92.75 90 PHE A CA 1
ATOM 732 C C . PHE A 1 90 ? 10.266 -7.090 -11.994 1.00 92.75 90 PHE A C 1
ATOM 734 O O . PHE A 1 90 ? 11.147 -6.892 -11.157 1.00 92.75 90 PHE A O 1
ATOM 741 N N . ARG A 1 91 ? 9.678 -8.283 -12.141 1.00 94.44 91 ARG A N 1
ATOM 742 C CA . ARG A 1 91 ? 10.102 -9.488 -11.418 1.00 94.44 91 ARG A CA 1
ATOM 743 C C . ARG A 1 91 ? 11.566 -9.798 -11.711 1.00 94.44 91 ARG A C 1
ATOM 745 O O . ARG A 1 91 ? 12.386 -9.841 -10.797 1.00 94.44 91 ARG A O 1
ATOM 752 N N . LYS A 1 92 ? 11.910 -9.931 -12.995 1.00 94.81 92 LYS A N 1
ATOM 753 C CA . LYS A 1 92 ? 13.286 -10.213 -13.414 1.00 94.81 92 LYS A CA 1
ATOM 754 C C . LYS A 1 92 ? 14.248 -9.107 -12.985 1.00 94.81 92 LYS A C 1
ATOM 756 O O . LYS A 1 92 ? 15.341 -9.393 -12.514 1.00 94.81 92 LYS A O 1
ATOM 761 N N . LEU A 1 93 ? 13.833 -7.847 -13.118 1.00 92.75 93 LEU A N 1
ATOM 762 C CA . LEU A 1 93 ? 14.637 -6.697 -12.718 1.00 92.75 93 LEU A CA 1
ATOM 763 C C . LEU A 1 93 ? 15.008 -6.739 -11.226 1.00 92.75 93 LEU A C 1
ATOM 765 O O . LEU A 1 93 ? 16.173 -6.524 -10.887 1.00 92.75 93 LEU A O 1
ATOM 769 N N . GLN A 1 94 ? 14.037 -7.018 -10.353 1.00 93.50 94 GLN A N 1
ATOM 770 C CA . GLN A 1 94 ? 14.251 -7.156 -8.910 1.00 93.50 94 GLN A CA 1
ATOM 771 C C . GLN A 1 94 ? 15.207 -8.322 -8.612 1.00 93.50 94 GLN A C 1
ATOM 773 O O . GLN A 1 94 ? 16.228 -8.128 -7.952 1.00 93.50 94 GLN A O 1
ATOM 778 N N . GLN A 1 95 ? 14.944 -9.507 -9.169 1.00 94.38 95 GLN A N 1
ATOM 779 C CA . GLN A 1 95 ? 15.782 -10.695 -8.965 1.00 94.38 95 GLN A CA 1
ATOM 780 C C . GLN A 1 95 ? 17.235 -10.486 -9.414 1.00 94.38 95 GLN A C 1
ATOM 782 O O . GLN A 1 95 ? 18.153 -10.750 -8.637 1.00 94.38 95 GLN A O 1
ATOM 787 N N . ASP A 1 96 ? 17.448 -9.946 -10.620 1.00 93.62 96 ASP A N 1
ATOM 788 C CA . ASP A 1 96 ? 18.781 -9.667 -11.171 1.00 93.62 96 ASP A CA 1
ATOM 789 C C . ASP A 1 96 ? 19.541 -8.634 -10.313 1.00 93.62 96 ASP A C 1
ATOM 791 O O . ASP A 1 96 ? 20.760 -8.717 -10.158 1.00 93.62 96 ASP A O 1
ATOM 795 N N . THR A 1 97 ? 18.834 -7.647 -9.748 1.00 91.94 97 THR A N 1
ATOM 796 C CA . THR A 1 97 ? 19.451 -6.566 -8.961 1.00 91.94 97 THR A CA 1
ATOM 797 C C . THR A 1 97 ? 19.943 -7.047 -7.604 1.00 91.94 97 THR A C 1
ATOM 799 O O . THR A 1 97 ? 21.051 -6.694 -7.198 1.00 91.94 97 THR A O 1
ATOM 802 N N . PHE A 1 98 ? 19.121 -7.832 -6.907 1.00 92.75 98 PHE A N 1
ATOM 803 C CA . PHE A 1 98 ? 19.431 -8.340 -5.570 1.00 92.75 98 PHE A CA 1
ATOM 804 C C . PHE A 1 98 ? 20.108 -9.715 -5.595 1.00 92.75 98 PHE A C 1
ATOM 806 O O . PHE A 1 98 ? 20.462 -10.225 -4.537 1.00 92.75 98 PHE A O 1
ATOM 813 N N . GLN A 1 99 ? 20.316 -10.290 -6.786 1.00 94.38 99 GLN A N 1
ATOM 814 C CA . GLN A 1 99 ? 20.903 -11.618 -6.994 1.00 94.38 99 GLN A CA 1
ATOM 815 C C . GLN A 1 99 ? 20.127 -12.712 -6.245 1.00 94.38 99 GLN A C 1
ATOM 817 O O . GLN A 1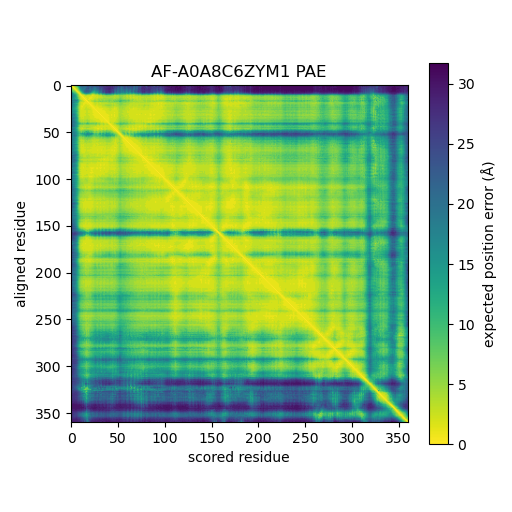 99 ? 20.704 -13.590 -5.607 1.00 94.38 99 GLN A O 1
ATOM 822 N N . ILE A 1 100 ? 18.793 -12.636 -6.308 1.00 94.00 100 ILE A N 1
ATOM 823 C CA . ILE A 1 100 ? 17.889 -13.591 -5.659 1.00 94.00 100 ILE A CA 1
ATOM 824 C C . ILE A 1 100 ? 17.207 -14.441 -6.718 1.00 94.00 100 ILE A C 1
ATOM 826 O O . ILE A 1 100 ? 16.316 -13.989 -7.437 1.00 94.00 100 ILE A O 1
ATOM 830 N N . GLU A 1 101 ? 17.603 -15.706 -6.769 1.00 93.94 101 GLU A N 1
ATOM 831 C CA . GLU A 1 101 ? 16.948 -16.709 -7.597 1.00 93.94 101 GLU A CA 1
ATOM 832 C C . GLU A 1 101 ? 15.599 -17.132 -7.007 1.00 93.94 101 GLU A C 1
ATOM 834 O O . GLU A 1 101 ? 15.347 -17.008 -5.802 1.00 93.94 101 GLU A O 1
ATOM 839 N N . THR A 1 102 ? 14.723 -17.647 -7.872 1.00 95.62 102 THR A N 1
ATOM 840 C CA . THR A 1 102 ? 13.449 -18.241 -7.462 1.00 95.62 102 THR A CA 1
ATOM 841 C C . THR A 1 102 ? 13.711 -19.514 -6.667 1.00 95.62 102 THR A C 1
ATOM 843 O O . THR A 1 102 ? 14.161 -20.521 -7.209 1.00 95.62 102 THR A O 1
ATOM 846 N N . ARG A 1 103 ? 13.389 -19.483 -5.376 1.00 96.50 103 ARG A N 1
ATOM 847 C CA . ARG A 1 103 ? 13.452 -20.643 -4.482 1.00 96.50 103 ARG A CA 1
ATOM 848 C C . ARG A 1 103 ? 12.318 -20.590 -3.470 1.00 96.50 103 ARG A C 1
ATOM 850 O O . ARG A 1 103 ? 11.721 -19.535 -3.269 1.00 96.50 103 ARG A O 1
ATOM 857 N N . ARG A 1 104 ? 12.033 -21.723 -2.829 1.00 97.00 104 ARG A N 1
ATOM 858 C CA . ARG A 1 104 ? 11.095 -21.763 -1.702 1.00 97.00 104 ARG A CA 1
ATOM 859 C C . ARG A 1 104 ? 11.690 -21.018 -0.509 1.00 97.0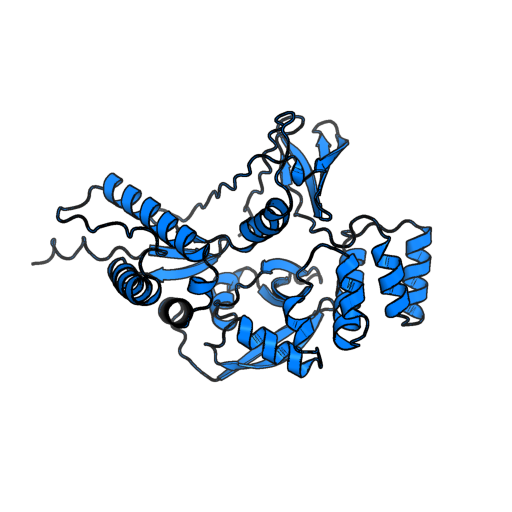0 104 ARG A C 1
ATOM 861 O O . ARG A 1 104 ? 12.883 -21.149 -0.237 1.00 97.00 104 ARG A O 1
ATOM 868 N N . ALA A 1 105 ? 10.862 -20.239 0.167 1.00 96.19 105 ALA A N 1
ATOM 869 C CA . ALA A 1 105 ? 11.209 -19.494 1.365 1.00 96.19 105 ALA A CA 1
ATOM 870 C C . ALA A 1 105 ? 9.979 -19.367 2.267 1.00 96.19 105 ALA A C 1
ATOM 872 O O . ALA A 1 105 ? 8.853 -19.561 1.812 1.00 96.19 105 ALA A O 1
ATOM 873 N N . SER A 1 106 ? 10.204 -19.004 3.525 1.00 95.88 106 SER A N 1
ATOM 874 C CA . SER A 1 106 ? 9.131 -18.645 4.448 1.00 95.88 106 SER A CA 1
ATOM 875 C C . SER A 1 106 ? 9.085 -17.128 4.614 1.00 95.88 106 SER A C 1
ATOM 877 O O . SER A 1 106 ? 10.133 -16.474 4.652 1.00 95.88 106 SER A O 1
ATOM 879 N N . LEU A 1 107 ? 7.880 -16.571 4.667 1.00 96.38 107 LEU A N 1
ATOM 880 C CA . LEU A 1 107 ? 7.642 -15.148 4.882 1.00 96.38 107 LEU A CA 1
ATOM 881 C C . LEU A 1 107 ? 6.441 -14.959 5.802 1.00 96.38 107 LEU A C 1
ATOM 883 O O . LEU A 1 107 ? 5.385 -15.539 5.567 1.00 96.38 107 LEU A O 1
ATOM 887 N N . ASP A 1 108 ? 6.603 -14.111 6.809 1.00 96.19 108 ASP A N 1
ATOM 888 C CA . ASP A 1 108 ? 5.544 -13.791 7.757 1.00 96.19 108 ASP A CA 1
ATOM 889 C C . ASP A 1 108 ? 4.812 -12.515 7.340 1.00 96.19 108 ASP A C 1
ATOM 891 O O . ASP A 1 108 ? 5.444 -11.502 7.020 1.00 96.19 108 ASP A O 1
ATOM 895 N N . VAL A 1 109 ? 3.479 -12.559 7.380 1.00 96.94 109 VAL A N 1
ATOM 896 C CA . VAL A 1 109 ? 2.621 -11.378 7.226 1.00 96.94 109 VAL A CA 1
ATOM 897 C C . VAL A 1 109 ? 2.035 -11.006 8.579 1.00 96.94 109 VAL A C 1
ATOM 899 O O . VAL A 1 109 ? 1.344 -11.810 9.200 1.00 96.94 109 VAL A O 1
ATOM 902 N N . TYR A 1 110 ? 2.324 -9.792 9.034 1.00 94.44 110 TYR A N 1
ATOM 903 C CA . TYR A 1 110 ? 1.967 -9.294 10.358 1.00 94.44 110 TYR A CA 1
ATOM 904 C C . TYR A 1 110 ? 0.608 -8.585 10.365 1.00 94.44 110 TYR A C 1
ATOM 906 O O . TYR A 1 110 ? 0.253 -7.866 9.424 1.00 94.44 110 TYR A O 1
ATOM 914 N N . LEU A 1 111 ? -0.133 -8.772 11.454 1.00 92.50 111 LEU A N 1
ATOM 915 C CA . LEU A 1 111 ? -1.360 -8.050 11.774 1.00 92.50 111 LEU A CA 1
ATOM 916 C C . LEU A 1 111 ? -1.049 -6.842 12.675 1.00 92.50 111 LEU A C 1
ATOM 918 O O . LEU A 1 111 ? 0.078 -6.648 13.135 1.00 92.50 111 LEU A O 1
ATOM 922 N N . ALA A 1 112 ? -2.053 -6.001 12.925 1.00 88.50 112 ALA A N 1
ATOM 923 C CA . ALA A 1 112 ? -1.880 -4.771 13.701 1.00 88.50 112 ALA A CA 1
ATOM 924 C C . ALA A 1 112 ? -1.541 -5.004 15.189 1.00 88.50 112 ALA A C 1
ATOM 926 O O . ALA A 1 112 ? -0.940 -4.133 15.811 1.00 88.50 112 ALA A O 1
ATOM 927 N N . ASP A 1 113 ? -1.863 -6.172 15.743 1.00 86.44 113 ASP A N 1
ATOM 928 C CA . ASP A 1 113 ? -1.506 -6.576 17.112 1.00 86.44 113 ASP A CA 1
ATOM 929 C C . ASP A 1 113 ? -0.095 -7.181 17.229 1.00 86.44 113 ASP A C 1
ATOM 931 O O . ASP A 1 113 ? 0.315 -7.605 18.307 1.00 86.44 113 ASP A O 1
ATOM 935 N N . GLY A 1 114 ? 0.653 -7.247 16.123 1.00 87.19 114 GLY A N 1
ATOM 936 C CA . GLY A 1 114 ? 1.987 -7.842 16.074 1.00 87.19 114 GLY A CA 1
ATOM 937 C C . GLY A 1 114 ? 1.998 -9.364 15.911 1.00 87.19 114 GLY A C 1
ATOM 938 O O . GLY A 1 114 ? 3.075 -9.929 15.712 1.00 87.19 114 GLY A O 1
ATOM 939 N N . SER A 1 115 ? 0.837 -10.029 15.926 1.00 91.00 115 SER A N 1
ATOM 940 C CA . SER A 1 115 ? 0.739 -11.436 15.530 1.00 91.00 115 SER A CA 1
ATOM 941 C C . SER A 1 115 ? 1.066 -11.601 14.042 1.00 91.00 115 SER A C 1
ATOM 943 O O . SER A 1 115 ? 0.990 -10.646 13.262 1.00 91.00 115 SER A O 1
ATOM 945 N N . SER A 1 116 ? 1.467 -12.805 13.629 1.00 93.94 116 SER A N 1
ATOM 946 C CA . SER A 1 116 ? 1.870 -13.060 12.248 1.00 93.94 116 SER A CA 1
ATOM 947 C C . SER A 1 116 ? 1.341 -14.376 11.694 1.00 93.94 116 SER A C 1
ATOM 949 O O . SER A 1 116 ? 1.043 -15.329 12.416 1.00 93.94 116 SER A O 1
ATOM 951 N N . ILE A 1 117 ? 1.227 -14.411 10.369 1.00 95.81 117 ILE A N 1
ATOM 952 C CA . ILE A 1 117 ? 0.823 -15.575 9.592 1.00 95.81 117 ILE A CA 1
ATOM 953 C C . ILE A 1 117 ? 2.017 -16.006 8.753 1.00 95.81 117 ILE A C 1
ATOM 955 O O . ILE A 1 117 ? 2.402 -15.311 7.811 1.00 95.81 117 ILE A O 1
ATOM 959 N N . GLY A 1 118 ? 2.574 -17.171 9.077 1.00 96.56 118 GLY A N 1
ATOM 960 C CA . GLY A 1 118 ? 3.662 -17.766 8.310 1.00 96.56 118 GLY A CA 1
ATOM 961 C C . GLY A 1 118 ? 3.182 -18.315 6.969 1.00 96.56 118 GLY A C 1
ATOM 962 O O . GLY A 1 118 ? 2.216 -19.088 6.889 1.00 96.56 118 GLY A O 1
ATOM 963 N N . LEU A 1 119 ? 3.858 -17.927 5.892 1.00 96.94 119 LEU A N 1
ATOM 964 C CA . LEU A 1 119 ? 3.584 -18.369 4.529 1.00 96.94 119 LEU A CA 1
ATOM 965 C C . LEU A 1 119 ? 4.782 -19.113 3.953 1.00 96.94 119 LEU A C 1
ATOM 967 O O . LEU A 1 119 ? 5.908 -18.632 4.035 1.00 96.94 119 LEU A O 1
ATOM 971 N N . ASP A 1 120 ? 4.510 -20.229 3.282 1.00 96.62 120 ASP A N 1
ATOM 972 C CA . ASP A 1 120 ? 5.472 -20.859 2.385 1.00 96.62 120 ASP A CA 1
ATOM 973 C C . ASP A 1 120 ? 5.294 -20.248 0.998 1.00 96.62 120 ASP A C 1
ATOM 975 O O . ASP A 1 120 ? 4.247 -20.409 0.367 1.00 96.62 120 ASP A O 1
ATOM 979 N N . ILE A 1 121 ? 6.309 -19.521 0.545 1.00 96.62 121 ILE A N 1
ATOM 980 C CA . ILE A 1 121 ? 6.282 -18.737 -0.690 1.00 96.62 121 ILE A CA 1
ATOM 981 C C . ILE A 1 121 ? 7.428 -19.130 -1.617 1.00 96.62 121 ILE A C 1
ATOM 983 O O . ILE A 1 121 ? 8.396 -19.794 -1.230 1.00 96.62 121 ILE A O 1
ATOM 987 N N . GLN A 1 122 ? 7.358 -18.665 -2.855 1.00 97.31 122 GLN A N 1
ATOM 988 C CA . GLN A 1 122 ? 8.537 -18.486 -3.685 1.00 97.31 122 GLN A CA 1
ATOM 989 C C . GLN A 1 122 ? 9.087 -17.073 -3.496 1.00 97.31 122 GLN A C 1
ATOM 991 O O . GLN A 1 122 ? 8.343 -16.101 -3.419 1.00 97.31 122 GLN A O 1
ATOM 996 N N . THR A 1 123 ? 10.410 -16.924 -3.513 1.00 96.25 123 THR A N 1
ATOM 997 C CA . THR A 1 123 ? 11.068 -15.604 -3.473 1.00 96.25 123 THR A CA 1
ATOM 998 C C . THR A 1 123 ? 10.649 -14.675 -4.623 1.00 96.25 123 THR A C 1
ATOM 1000 O O . THR A 1 123 ? 10.835 -13.465 -4.527 1.00 96.25 123 THR A O 1
ATOM 1003 N N . SER A 1 124 ? 10.079 -15.227 -5.701 1.00 96.19 124 SER A N 1
ATOM 1004 C CA . SER A 1 124 ? 9.534 -14.501 -6.853 1.00 96.19 124 SER A CA 1
ATOM 1005 C C . SER A 1 124 ? 8.015 -14.303 -6.840 1.00 96.19 124 SER A C 1
ATOM 1007 O O . SER A 1 124 ? 7.468 -13.878 -7.861 1.00 96.19 124 SER A O 1
ATOM 1009 N N . ASP A 1 125 ? 7.334 -14.629 -5.739 1.00 97.31 125 ASP A N 1
ATOM 1010 C CA . ASP A 1 125 ? 5.905 -14.350 -5.594 1.00 97.31 125 ASP A CA 1
ATOM 1011 C C . ASP A 1 125 ? 5.658 -12.840 -5.498 1.00 97.31 125 ASP A C 1
ATOM 1013 O O . ASP A 1 125 ? 6.410 -12.100 -4.858 1.00 97.31 125 ASP A O 1
ATOM 1017 N N . THR A 1 126 ? 4.602 -12.385 -6.173 1.00 96.81 126 THR A N 1
ATOM 1018 C CA . THR A 1 126 ? 4.190 -10.979 -6.191 1.00 96.81 126 THR A CA 1
ATOM 1019 C C . THR A 1 126 ? 3.423 -10.610 -4.924 1.00 96.81 126 THR A C 1
ATOM 1021 O O . THR A 1 126 ? 2.898 -11.476 -4.218 1.00 96.81 126 THR A O 1
ATOM 1024 N N . ALA A 1 127 ? 3.322 -9.312 -4.637 1.00 96.12 127 ALA A N 1
ATOM 1025 C CA . ALA A 1 127 ? 2.523 -8.812 -3.524 1.00 96.12 127 ALA A CA 1
ATOM 1026 C C . ALA A 1 127 ? 1.040 -9.187 -3.667 1.00 96.12 127 ALA A C 1
ATOM 1028 O O . ALA A 1 127 ? 0.425 -9.592 -2.685 1.00 96.12 127 ALA A O 1
ATOM 1029 N N . GLU A 1 128 ? 0.499 -9.134 -4.887 1.00 95.19 128 GLU A N 1
ATOM 1030 C CA . GLU A 1 128 ? -0.851 -9.624 -5.198 1.00 95.19 128 GLU A CA 1
ATOM 1031 C C . GLU A 1 128 ? -1.021 -11.092 -4.780 1.00 95.19 128 GLU A C 1
ATOM 1033 O O . GLU A 1 128 ? -1.917 -11.424 -4.006 1.00 95.19 128 GLU A O 1
ATOM 1038 N N . ARG A 1 129 ? -0.093 -11.967 -5.194 1.00 96.06 129 ARG A N 1
ATOM 1039 C CA . ARG A 1 129 ? -0.153 -13.394 -4.863 1.00 96.06 129 ARG A CA 1
ATOM 1040 C C . ARG A 1 129 ? -0.053 -13.647 -3.360 1.00 96.06 129 ARG A C 1
ATOM 1042 O O . ARG A 1 129 ? -0.772 -14.489 -2.823 1.00 96.06 129 ARG A O 1
ATOM 1049 N N . ILE A 1 130 ? 0.840 -12.939 -2.674 1.00 97.75 130 ILE A N 1
ATOM 1050 C CA . ILE A 1 130 ? 1.003 -13.068 -1.222 1.00 97.75 130 ILE A CA 1
ATOM 1051 C C . ILE A 1 130 ? -0.260 -12.598 -0.499 1.00 97.75 130 ILE A C 1
ATOM 1053 O O . ILE A 1 130 ? -0.699 -13.269 0.436 1.00 97.75 130 ILE A O 1
ATOM 1057 N N . LEU A 1 131 ? -0.881 -11.504 -0.945 1.00 97.31 131 LEU A N 1
ATOM 1058 C CA . LEU A 1 131 ? -2.136 -11.015 -0.379 1.00 97.31 131 LEU A CA 1
ATOM 1059 C C . LEU A 1 131 ? -3.260 -12.046 -0.544 1.00 97.31 131 LEU A C 1
ATOM 1061 O O . LEU A 1 131 ? -3.962 -12.323 0.427 1.00 97.31 131 LEU A O 1
ATOM 1065 N N . GLU A 1 132 ? -3.396 -12.667 -1.719 1.00 96.25 132 GLU A N 1
ATOM 1066 C CA . GLU A 1 132 ? -4.377 -13.736 -1.956 1.00 96.25 132 GLU A CA 1
ATOM 1067 C C . GLU A 1 132 ? -4.181 -14.929 -1.012 1.00 96.25 132 GLU A C 1
ATOM 1069 O O . GLU A 1 132 ? -5.130 -15.389 -0.376 1.00 96.25 132 GLU A O 1
ATOM 1074 N N . VAL A 1 133 ? -2.947 -15.436 -0.906 1.00 96.38 133 VAL A N 1
ATOM 1075 C CA . VAL A 1 133 ? -2.632 -16.608 -0.072 1.00 96.38 133 VAL A CA 1
ATOM 1076 C C . VAL A 1 133 ? -2.832 -16.291 1.411 1.00 96.38 133 VAL A C 1
ATOM 1078 O O . VAL A 1 133 ? -3.374 -17.119 2.144 1.00 96.38 133 VAL A O 1
ATOM 1081 N N . THR A 1 134 ? -2.445 -15.089 1.848 1.00 96.94 134 THR A N 1
ATOM 1082 C CA . THR A 1 134 ? -2.693 -14.608 3.216 1.00 96.94 134 THR A CA 1
ATOM 1083 C C . THR A 1 134 ? -4.189 -14.559 3.496 1.00 96.94 134 THR A C 1
ATOM 1085 O O . THR A 1 134 ? -4.652 -15.146 4.470 1.00 96.94 134 THR A O 1
ATOM 1088 N N . SER A 1 135 ? -4.954 -13.931 2.601 1.00 95.81 135 SER A N 1
ATOM 1089 C CA . SER A 1 135 ? -6.406 -13.778 2.721 1.00 95.81 135 SER A CA 1
ATOM 1090 C C . SER A 1 135 ? -7.105 -15.132 2.824 1.00 95.81 135 SER A C 1
ATOM 1092 O O . SER A 1 135 ? -7.931 -15.337 3.711 1.00 95.81 135 SER A O 1
ATOM 1094 N N . TYR A 1 136 ? -6.708 -16.093 1.985 1.00 95.19 136 TYR A N 1
ATOM 1095 C CA . TYR A 1 136 ? -7.228 -17.457 2.036 1.00 95.19 136 TYR A CA 1
ATOM 1096 C C . TYR A 1 136 ? -6.934 -18.142 3.379 1.00 95.19 136 TYR A C 1
ATOM 1098 O O . TYR A 1 136 ? -7.841 -18.711 3.983 1.00 95.19 136 TYR A O 1
ATOM 1106 N N . LYS A 1 137 ? -5.695 -18.053 3.890 1.00 95.38 137 LYS A N 1
ATOM 1107 C CA . LYS A 1 137 ? -5.336 -18.626 5.201 1.00 95.38 137 LYS A CA 1
ATOM 1108 C C . LYS A 1 137 ? -6.104 -17.990 6.363 1.00 95.38 137 LYS A C 1
ATOM 1110 O O . LYS A 1 137 ? -6.365 -18.669 7.349 1.00 95.38 137 LYS A O 1
ATOM 1115 N N . MET A 1 138 ? -6.465 -16.713 6.247 1.00 94.12 138 MET A N 1
ATOM 1116 C CA . MET A 1 138 ? -7.257 -15.993 7.248 1.00 94.12 138 MET A CA 1
ATOM 1117 C C . MET A 1 138 ? -8.758 -16.294 7.183 1.00 94.12 138 MET A C 1
ATOM 1119 O O . MET A 1 138 ? -9.485 -15.893 8.088 1.00 94.12 138 MET A O 1
ATOM 1123 N N . GLY A 1 139 ? -9.239 -16.953 6.125 1.00 94.69 139 GLY A N 1
ATOM 1124 C CA . GLY A 1 139 ? -10.673 -17.108 5.875 1.00 94.69 139 GLY A CA 1
ATOM 1125 C C . GLY A 1 139 ? -11.352 -15.819 5.399 1.00 94.69 139 GLY A C 1
ATOM 1126 O O . GLY A 1 139 ? -12.549 -15.643 5.614 1.00 94.69 139 GLY A O 1
ATOM 1127 N N . LEU A 1 140 ? -10.602 -14.905 4.772 1.00 95.12 140 LEU A N 1
ATOM 1128 C CA . LEU A 1 140 ? -11.154 -13.696 4.167 1.00 95.12 140 LEU A CA 1
ATOM 1129 C C . LEU A 1 140 ? -11.792 -14.029 2.810 1.00 95.12 140 LEU A C 1
ATOM 1131 O O . LEU A 1 140 ? -11.154 -14.623 1.937 1.00 95.12 140 LEU A O 1
ATOM 1135 N N . SER A 1 141 ? -13.048 -13.621 2.620 1.00 92.31 141 SER A N 1
ATOM 1136 C CA . SER A 1 141 ? -13.778 -13.818 1.363 1.00 92.31 141 SER A CA 1
ATOM 1137 C C . SER A 1 141 ? -13.080 -13.130 0.188 1.00 92.31 141 SER A C 1
ATOM 1139 O O . SER A 1 141 ? -12.595 -12.007 0.313 1.00 92.31 141 SER A O 1
ATOM 1141 N N . ARG A 1 142 ? -13.087 -13.773 -0.988 1.00 91.88 142 ARG A N 1
ATOM 1142 C CA . ARG A 1 142 ? -12.396 -13.276 -2.193 1.00 91.88 142 ARG A CA 1
ATOM 1143 C C . ARG A 1 142 ? -12.836 -11.868 -2.608 1.00 91.88 142 ARG A C 1
ATOM 1145 O O . ARG A 1 142 ? -12.008 -11.073 -3.036 1.00 91.88 142 ARG A O 1
ATOM 1152 N N . GLU A 1 143 ? -14.119 -11.565 -2.447 1.00 92.88 143 GLU A N 1
ATOM 1153 C CA . GLU A 1 143 ? -14.714 -10.257 -2.756 1.00 92.88 143 GLU A CA 1
ATOM 1154 C C . GLU A 1 143 ? -14.176 -9.138 -1.853 1.00 92.88 143 GLU A C 1
ATOM 1156 O O . GLU A 1 143 ? -14.123 -7.981 -2.261 1.00 92.88 143 GLU A O 1
ATOM 1161 N N . LEU A 1 144 ? -13.715 -9.488 -0.648 1.00 94.25 144 LEU A N 1
ATOM 1162 C CA . LEU A 1 144 ? -13.233 -8.536 0.348 1.00 94.25 144 LEU A CA 1
ATOM 1163 C C . LEU A 1 144 ? -11.726 -8.261 0.237 1.00 94.25 144 LEU A C 1
ATOM 1165 O O . LEU A 1 144 ? -11.236 -7.313 0.846 1.00 94.25 144 LEU A O 1
ATOM 1169 N N . ILE A 1 145 ? -10.981 -9.043 -0.553 1.00 94.12 145 ILE A N 1
ATOM 1170 C CA . ILE A 1 145 ? -9.519 -8.900 -0.696 1.00 94.12 145 ILE A CA 1
ATOM 1171 C C . ILE A 1 145 ? -9.144 -7.493 -1.178 1.00 94.12 145 ILE A C 1
ATOM 1173 O O . ILE A 1 145 ? -8.179 -6.915 -0.684 1.00 94.12 145 ILE A O 1
ATOM 1177 N N . GLY A 1 146 ? -9.940 -6.908 -2.081 1.00 91.31 146 GLY A N 1
ATOM 1178 C CA . GLY A 1 146 ? -9.695 -5.571 -2.634 1.00 91.31 146 GLY A CA 1
ATOM 1179 C C . GLY A 1 146 ? -9.752 -4.425 -1.615 1.00 91.31 146 GLY A C 1
ATOM 1180 O O . GLY A 1 146 ? -9.274 -3.332 -1.911 1.00 91.31 146 GLY A O 1
ATOM 1181 N N . TYR A 1 147 ? -10.291 -4.662 -0.414 1.00 93.38 147 TYR A N 1
ATOM 1182 C CA . TYR A 1 147 ? -10.331 -3.684 0.679 1.00 93.38 147 TYR A CA 1
ATOM 1183 C C . TYR A 1 147 ? -9.073 -3.702 1.548 1.00 93.38 147 TYR A C 1
ATOM 1185 O O . TYR A 1 147 ? -8.935 -2.866 2.441 1.00 93.38 147 TYR A O 1
ATOM 1193 N N . PHE A 1 148 ? -8.151 -4.632 1.306 1.00 94.31 148 PHE A N 1
ATOM 1194 C CA . PHE A 1 148 ? -6.910 -4.767 2.054 1.00 94.31 148 PHE A CA 1
ATOM 1195 C C . PHE A 1 148 ? -5.708 -4.645 1.127 1.00 94.31 148 PHE A C 1
ATOM 1197 O O . PHE A 1 148 ? -5.779 -4.857 -0.081 1.00 94.31 148 PHE A O 1
ATOM 1204 N N . SER A 1 149 ? -4.571 -4.284 1.706 1.00 93.62 149 SER A N 1
ATOM 1205 C CA . SER A 1 149 ? -3.300 -4.273 0.999 1.00 93.62 149 SER A CA 1
ATOM 1206 C C . SER A 1 149 ? -2.164 -4.649 1.931 1.00 93.62 149 SER A C 1
ATOM 1208 O O . SER A 1 149 ? -2.273 -4.569 3.156 1.00 93.62 149 SER A O 1
ATOM 1210 N N . LEU A 1 150 ? -1.046 -5.022 1.319 1.00 95.44 150 LEU A N 1
ATOM 1211 C CA . LEU A 1 150 ? 0.216 -5.207 2.007 1.00 95.44 150 LEU A CA 1
ATOM 1212 C C . LEU A 1 150 ? 0.955 -3.878 2.172 1.00 95.44 150 LEU A C 1
ATOM 1214 O O . LEU A 1 150 ? 0.911 -3.008 1.296 1.00 95.44 150 LEU A O 1
ATOM 1218 N N . PHE A 1 151 ? 1.667 -3.757 3.286 1.00 92.06 151 PHE A N 1
ATOM 1219 C CA . PHE A 1 151 ? 2.489 -2.612 3.656 1.00 92.06 151 PHE A CA 1
ATOM 1220 C C . PHE A 1 151 ? 3.828 -3.086 4.212 1.00 92.06 151 PHE A C 1
ATOM 1222 O O . PHE A 1 151 ? 3.890 -4.091 4.920 1.00 92.06 151 PHE A O 1
ATOM 1229 N N . PHE A 1 152 ? 4.892 -2.335 3.936 1.00 90.88 152 PHE A N 1
ATOM 1230 C CA . PHE A 1 152 ? 6.116 -2.437 4.718 1.00 90.88 152 PHE A CA 1
ATOM 1231 C C . PHE A 1 152 ? 5.961 -1.608 5.985 1.00 90.88 152 PHE A C 1
ATOM 1233 O O . PHE A 1 152 ? 5.621 -0.424 5.931 1.00 90.88 152 PHE A O 1
ATOM 1240 N N . ILE A 1 153 ? 6.179 -2.262 7.118 1.00 87.12 153 ILE A N 1
ATOM 1241 C CA . ILE A 1 153 ? 5.999 -1.716 8.454 1.00 87.12 153 ILE A CA 1
ATOM 1242 C C . ILE A 1 153 ? 7.342 -1.808 9.168 1.00 87.12 153 ILE A C 1
ATOM 1244 O O . ILE A 1 153 ? 7.877 -2.899 9.334 1.00 87.12 153 ILE A O 1
ATOM 1248 N N . GLN A 1 154 ? 7.895 -0.675 9.571 1.00 85.75 154 GLN A N 1
ATOM 1249 C CA . GLN A 1 154 ? 9.123 -0.620 10.351 1.00 85.75 154 GLN A CA 1
ATOM 1250 C C . GLN A 1 154 ? 8.814 -0.920 11.815 1.00 85.75 154 GLN A C 1
ATOM 1252 O O . GLN A 1 154 ? 7.897 -0.328 12.385 1.00 85.75 154 GLN A O 1
ATOM 1257 N N . ASP A 1 155 ? 9.585 -1.831 12.399 1.00 81.81 155 ASP A N 1
ATOM 1258 C CA . ASP A 1 155 ? 9.525 -2.175 13.815 1.00 81.81 155 ASP A CA 1
ATOM 1259 C C . ASP A 1 155 ? 10.646 -1.452 14.568 1.00 81.81 155 ASP A C 1
ATOM 1261 O O . ASP A 1 155 ? 11.825 -1.722 14.336 1.00 81.81 155 ASP A O 1
ATOM 1265 N N . HIS A 1 156 ? 10.274 -0.520 15.449 1.00 75.62 156 HIS A N 1
ATOM 1266 C CA . HIS A 1 156 ? 11.218 0.265 16.254 1.00 75.62 156 HIS A CA 1
ATOM 1267 C C . HIS A 1 156 ? 11.687 -0.463 17.528 1.00 75.62 156 HIS A C 1
ATOM 1269 O O . HIS A 1 156 ? 12.504 0.069 18.276 1.00 75.62 156 HIS A O 1
ATOM 1275 N N . GLY A 1 157 ? 11.215 -1.690 17.783 1.00 67.81 157 GLY A N 1
ATOM 1276 C CA . GLY A 1 157 ? 11.631 -2.518 18.923 1.00 67.81 157 GLY A CA 1
ATOM 1277 C C . GLY A 1 157 ? 11.009 -2.134 20.274 1.00 67.81 157 GLY A C 1
ATOM 1278 O O . GLY A 1 157 ? 11.048 -2.930 21.208 1.00 67.81 157 GLY A O 1
ATOM 1279 N N . ASP A 1 158 ? 10.380 -0.964 20.373 1.00 64.12 158 ASP A N 1
ATOM 1280 C CA . ASP A 1 158 ? 9.572 -0.489 21.507 1.00 64.12 158 ASP A CA 1
ATOM 1281 C C . ASP A 1 158 ? 8.080 -0.874 21.387 1.00 64.12 158 ASP A C 1
ATOM 1283 O O . ASP A 1 158 ? 7.253 -0.462 22.199 1.00 64.12 158 ASP A O 1
ATOM 1287 N N . GLY A 1 159 ? 7.728 -1.658 20.362 1.00 61.56 159 GLY A N 1
ATOM 1288 C CA . GLY A 1 159 ? 6.349 -1.985 19.991 1.00 61.56 159 GLY A CA 1
ATOM 1289 C C . GLY A 1 159 ? 5.716 -0.985 19.013 1.00 61.56 159 GLY A C 1
ATOM 1290 O O . GLY A 1 159 ? 4.644 -1.253 18.460 1.00 61.56 159 GLY A O 1
ATOM 1291 N N . ALA A 1 160 ? 6.376 0.139 18.711 1.00 64.81 160 ALA A N 1
ATOM 1292 C CA . ALA A 1 160 ? 5.913 1.086 17.710 1.00 64.81 160 ALA A CA 1
ATOM 1293 C C . ALA A 1 160 ? 6.230 0.584 16.286 1.00 64.81 160 ALA A C 1
ATOM 1295 O O . ALA A 1 160 ? 7.292 0.780 15.716 1.00 64.81 160 ALA A O 1
ATOM 1296 N N . LEU A 1 161 ? 5.241 -0.039 15.657 1.00 67.94 161 LEU A N 1
ATOM 1297 C CA . LEU A 1 161 ? 5.143 -0.304 14.215 1.00 67.94 161 LEU A CA 1
ATOM 1298 C C . LEU A 1 161 ? 4.797 0.939 13.357 1.00 67.94 161 LEU A C 1
ATOM 1300 O O . LEU A 1 161 ? 3.669 1.411 13.405 1.00 67.94 161 LEU A O 1
ATOM 1304 N N . SER A 1 162 ? 5.696 1.481 12.538 1.00 74.75 162 SER A N 1
ATOM 1305 C CA . SER A 1 162 ? 5.373 2.610 11.633 1.00 74.75 162 SER A CA 1
ATOM 1306 C C . SER A 1 162 ? 5.179 2.148 10.187 1.00 74.75 162 SER A C 1
ATOM 1308 O O . SER A 1 162 ? 5.953 1.344 9.675 1.00 74.75 162 SER A O 1
ATOM 1310 N N . VAL A 1 163 ? 4.125 2.618 9.512 1.00 78.81 163 VAL A N 1
ATOM 1311 C CA . VAL A 1 163 ? 3.879 2.260 8.106 1.00 78.81 163 VAL A CA 1
ATOM 1312 C C . VAL A 1 163 ? 4.836 3.054 7.220 1.00 78.81 163 VAL A C 1
ATOM 1314 O O . VAL A 1 163 ? 4.762 4.278 7.163 1.00 78.81 163 VAL A O 1
ATOM 1317 N N . VAL A 1 164 ? 5.711 2.351 6.505 1.00 78.94 164 VAL A N 1
ATOM 1318 C CA . VAL A 1 164 ? 6.720 2.955 5.626 1.00 78.94 164 VAL A CA 1
ATOM 1319 C C . VAL A 1 164 ? 6.138 3.214 4.240 1.00 78.94 164 VAL A C 1
ATOM 1321 O O . VAL A 1 164 ? 6.196 4.333 3.733 1.00 78.94 164 VAL A O 1
ATOM 1324 N N . LYS A 1 165 ? 5.558 2.177 3.624 1.00 83.81 165 LYS A N 1
ATOM 1325 C CA . LYS A 1 165 ? 4.899 2.267 2.315 1.00 83.81 165 LYS A CA 1
ATOM 1326 C C . LYS A 1 165 ? 3.913 1.129 2.073 1.00 83.81 165 LYS A C 1
ATOM 1328 O O . LYS A 1 165 ? 4.068 0.048 2.639 1.00 83.81 165 LYS A O 1
ATOM 1333 N N . LYS A 1 166 ? 2.941 1.340 1.180 1.00 87.56 166 LYS A N 1
ATOM 1334 C CA . LYS A 1 166 ? 2.152 0.244 0.594 1.00 87.56 166 LYS A CA 1
ATOM 1335 C C . LYS A 1 166 ? 3.038 -0.517 -0.386 1.00 87.56 166 LYS A C 1
ATOM 1337 O O . LYS A 1 166 ? 3.846 0.078 -1.096 1.00 87.56 166 LYS A O 1
ATOM 1342 N N . VAL A 1 167 ? 2.868 -1.825 -0.449 1.00 90.19 167 VAL A N 1
ATOM 1343 C CA . VAL A 1 167 ? 3.548 -2.654 -1.442 1.00 90.19 167 VAL A CA 1
ATOM 1344 C C . VAL A 1 167 ? 2.717 -2.655 -2.721 1.00 90.19 167 VAL A C 1
ATOM 1346 O O . VAL A 1 167 ? 1.526 -2.966 -2.682 1.00 90.19 167 VAL A O 1
ATOM 1349 N N . ALA A 1 168 ? 3.313 -2.283 -3.853 1.00 88.94 168 ALA A N 1
ATOM 1350 C CA . ALA A 1 168 ? 2.623 -2.355 -5.134 1.00 88.94 168 ALA A CA 1
ATOM 1351 C C . ALA A 1 168 ? 2.435 -3.819 -5.557 1.00 88.94 168 ALA A C 1
ATOM 1353 O O . ALA A 1 168 ? 3.297 -4.661 -5.317 1.00 88.94 168 ALA A O 1
ATOM 1354 N N . GLU A 1 169 ? 1.321 -4.113 -6.226 1.00 90.88 169 GLU A N 1
ATOM 1355 C CA . GLU A 1 169 ? 0.874 -5.474 -6.569 1.00 90.88 169 GLU A CA 1
ATOM 1356 C C . GLU A 1 169 ? 1.943 -6.305 -7.302 1.00 90.88 169 GLU A C 1
ATOM 1358 O O . GLU A 1 169 ? 2.090 -7.496 -7.032 1.00 90.88 169 GLU A O 1
ATOM 1363 N N . PHE A 1 170 ? 2.745 -5.663 -8.161 1.00 90.88 170 PHE A N 1
ATOM 1364 C CA . PHE A 1 170 ? 3.809 -6.291 -8.953 1.00 90.88 170 PHE A CA 1
ATOM 1365 C C . PHE A 1 170 ? 5.166 -6.413 -8.233 1.00 90.88 170 PHE A C 1
ATOM 1367 O O . PHE A 1 170 ? 6.086 -7.042 -8.770 1.00 90.88 170 PHE A O 1
ATOM 1374 N N . GLU A 1 171 ? 5.349 -5.773 -7.072 1.00 93.38 171 GLU A N 1
ATOM 1375 C CA . GLU A 1 171 ? 6.581 -5.916 -6.287 1.00 93.38 171 GLU A CA 1
ATOM 1376 C C . GLU A 1 171 ? 6.738 -7.360 -5.808 1.00 93.38 171 GLU A C 1
ATOM 1378 O O . GLU A 1 171 ? 5.760 -8.096 -5.686 1.00 93.38 171 GLU A O 1
ATOM 1383 N N . LEU A 1 172 ? 7.980 -7.762 -5.531 1.00 96.19 172 LEU A N 1
ATOM 1384 C CA . LEU A 1 172 ? 8.304 -9.052 -4.930 1.00 96.19 172 LEU A CA 1
ATOM 1385 C C . LEU A 1 172 ? 8.629 -8.819 -3.451 1.00 96.19 172 LEU A C 1
ATOM 1387 O O . LEU A 1 172 ? 9.776 -8.484 -3.151 1.00 96.19 172 LEU A O 1
ATOM 1391 N N . PRO A 1 173 ? 7.682 -8.974 -2.505 1.00 95.88 173 PRO A N 1
ATOM 1392 C CA . PRO A 1 173 ? 7.877 -8.531 -1.125 1.00 95.88 173 PRO A CA 1
ATOM 1393 C C . PRO A 1 173 ? 9.139 -9.095 -0.470 1.00 95.88 173 PRO A C 1
ATOM 1395 O O . PRO A 1 173 ? 9.883 -8.355 0.171 1.00 95.88 173 PRO A O 1
ATOM 1398 N N . TYR A 1 174 ? 9.441 -10.375 -0.711 1.00 95.50 174 TYR A N 1
ATOM 1399 C CA . TYR A 1 174 ? 10.652 -11.024 -0.203 1.00 95.50 174 TYR A CA 1
ATOM 1400 C C . TYR A 1 174 ? 11.945 -10.337 -0.677 1.00 95.50 174 TYR A C 1
ATOM 1402 O O . TYR A 1 174 ? 12.898 -10.175 0.089 1.00 95.50 174 TYR A O 1
ATOM 1410 N N . VAL A 1 175 ? 11.984 -9.924 -1.946 1.00 94.81 175 VAL A N 1
ATOM 1411 C CA . VAL A 1 175 ? 13.132 -9.232 -2.543 1.00 94.81 175 VAL A CA 1
ATOM 1412 C C . VAL A 1 175 ? 13.156 -7.765 -2.118 1.00 94.81 175 VAL A C 1
ATOM 1414 O O . VAL A 1 175 ? 14.207 -7.275 -1.713 1.00 94.81 175 VAL A O 1
ATOM 1417 N N . SER A 1 176 ? 12.011 -7.077 -2.134 1.00 92.19 176 SER A N 1
ATOM 1418 C CA . SER A 1 176 ? 11.887 -5.676 -1.717 1.00 92.19 176 SER A CA 1
ATOM 1419 C C . SER A 1 176 ? 12.359 -5.450 -0.277 1.00 92.19 176 SER A C 1
ATOM 1421 O O . SER A 1 176 ? 13.017 -4.443 -0.015 1.00 92.19 176 SER A O 1
ATOM 1423 N N . LEU A 1 177 ? 12.147 -6.405 0.638 1.00 92.38 177 LEU A N 1
ATOM 1424 C CA . LEU A 1 177 ? 12.686 -6.342 2.006 1.00 92.38 177 LEU A CA 1
ATOM 1425 C C . LEU A 1 177 ? 14.218 -6.226 2.045 1.00 92.38 177 LEU A C 1
ATOM 1427 O O . LEU A 1 177 ? 14.770 -5.606 2.950 1.00 92.38 177 LEU A O 1
ATOM 1431 N N . GLN A 1 178 ? 14.932 -6.757 1.046 1.00 89.94 178 GLN A N 1
ATOM 1432 C CA . GLN A 1 178 ? 16.392 -6.643 0.983 1.00 89.94 178 GLN A CA 1
ATOM 1433 C C . GLN A 1 178 ? 16.866 -5.209 0.732 1.00 89.94 178 GLN A C 1
ATOM 1435 O O . GLN A 1 178 ? 17.970 -4.854 1.140 1.00 89.94 178 GLN A O 1
ATOM 1440 N N . SER A 1 179 ? 16.038 -4.396 0.071 1.00 83.50 179 SER A N 1
ATOM 1441 C CA . SER A 1 179 ? 16.289 -2.967 -0.147 1.00 83.50 179 SER A CA 1
ATOM 1442 C C . SER A 1 179 ? 16.067 -2.122 1.114 1.00 83.50 179 SER A C 1
ATOM 1444 O O . SER A 1 179 ? 16.503 -0.977 1.159 1.00 83.50 179 SER A O 1
ATOM 1446 N N . MET A 1 180 ? 15.417 -2.699 2.132 1.00 84.81 180 MET A N 1
ATOM 1447 C CA . MET A 1 180 ? 14.957 -2.032 3.358 1.00 84.81 180 MET A CA 1
ATOM 1448 C C . MET A 1 180 ? 15.559 -2.653 4.625 1.00 84.81 180 MET A C 1
ATOM 1450 O O . MET A 1 180 ? 15.010 -2.489 5.711 1.00 84.81 180 MET A O 1
ATOM 1454 N N . LYS A 1 181 ? 16.672 -3.392 4.508 1.00 83.12 181 LYS A N 1
ATOM 1455 C CA . LYS A 1 181 ? 17.272 -4.122 5.642 1.00 83.12 181 LYS A CA 1
ATOM 1456 C C . LYS A 1 181 ? 17.601 -3.232 6.832 1.00 83.12 181 LYS A C 1
ATOM 1458 O O . LYS A 1 181 ? 17.408 -3.656 7.963 1.00 83.12 181 LYS A O 1
ATOM 1463 N N . GLU A 1 182 ? 18.094 -2.030 6.560 1.00 81.19 182 GLU A N 1
ATOM 1464 C CA . GLU A 1 182 ? 18.520 -1.068 7.582 1.00 81.19 182 GLU A CA 1
ATOM 1465 C C . GLU A 1 182 ? 17.341 -0.566 8.425 1.00 81.19 182 GLU A C 1
ATOM 1467 O O . GLU A 1 182 ? 17.507 -0.273 9.602 1.00 81.19 182 GLU A O 1
ATOM 1472 N N . LEU A 1 183 ? 16.130 -0.563 7.860 1.00 80.50 183 LEU A N 1
ATOM 1473 C CA . LEU A 1 183 ? 14.916 -0.123 8.546 1.00 80.50 183 LEU A CA 1
ATOM 1474 C C . LEU A 1 183 ? 14.243 -1.231 9.364 1.00 80.50 183 LEU A C 1
ATOM 1476 O O . LEU A 1 183 ? 13.211 -0.974 9.974 1.00 80.50 183 LEU A O 1
ATOM 1480 N N . HIS A 1 184 ? 14.763 -2.465 9.353 1.00 84.69 184 HIS A N 1
ATOM 1481 C CA . HIS A 1 184 ? 14.137 -3.610 10.029 1.00 84.69 184 HIS A CA 1
ATOM 1482 C C . HIS A 1 184 ? 12.642 -3.784 9.683 1.00 84.69 184 HIS A C 1
ATOM 1484 O O . HIS A 1 184 ? 11.813 -4.130 10.525 1.00 84.69 184 HIS A O 1
ATOM 1490 N N . CYS A 1 185 ? 12.287 -3.537 8.417 1.00 89.06 185 CYS A N 1
ATOM 1491 C CA . CYS A 1 185 ? 10.908 -3.625 7.951 1.00 89.06 185 CYS A CA 1
ATOM 1492 C C . CYS A 1 185 ? 10.361 -5.059 7.986 1.00 89.06 185 CYS A C 1
ATOM 1494 O O . CYS A 1 185 ? 11.030 -6.024 7.613 1.00 89.06 185 CYS A O 1
ATOM 1496 N N . LYS A 1 186 ? 9.083 -5.165 8.341 1.00 91.94 186 LYS A N 1
ATOM 1497 C CA . LYS A 1 186 ? 8.228 -6.349 8.263 1.00 91.94 186 LYS A CA 1
ATOM 1498 C C . LYS A 1 186 ? 7.143 -6.135 7.209 1.00 91.94 186 LYS A C 1
ATOM 1500 O O . LYS A 1 186 ? 6.820 -5.002 6.854 1.00 91.94 186 LYS A O 1
ATOM 1505 N N . LEU A 1 187 ? 6.577 -7.222 6.697 1.00 95.44 187 LEU A N 1
ATOM 1506 C CA . LEU A 1 187 ? 5.430 -7.174 5.791 1.00 95.44 187 LEU A CA 1
ATOM 1507 C C . LEU A 1 187 ? 4.146 -7.300 6.613 1.00 95.44 187 LEU A C 1
ATOM 1509 O O . LEU A 1 187 ? 4.002 -8.267 7.347 1.00 95.44 187 LEU A O 1
ATOM 1513 N N . GLY A 1 188 ? 3.213 -6.363 6.494 1.00 94.62 188 GLY A N 1
ATOM 1514 C CA . GLY A 1 188 ? 1.930 -6.430 7.195 1.00 94.62 188 GLY A CA 1
ATOM 1515 C C . GLY A 1 188 ? 0.738 -6.223 6.277 1.00 94.62 188 GLY A C 1
ATOM 1516 O O . GLY A 1 188 ? 0.875 -5.661 5.192 1.00 94.62 188 GLY A O 1
ATOM 1517 N N . ILE A 1 189 ? -0.433 -6.669 6.721 1.00 95.25 189 ILE A N 1
ATOM 1518 C CA . ILE A 1 189 ? -1.716 -6.456 6.042 1.00 95.25 189 ILE A CA 1
ATOM 1519 C C . ILE A 1 189 ? -2.517 -5.383 6.783 1.00 95.25 189 ILE A C 1
ATOM 1521 O O . ILE A 1 189 ? -2.592 -5.385 8.012 1.00 95.25 189 ILE A O 1
ATOM 1525 N N . ARG A 1 190 ? -3.103 -4.439 6.045 1.00 91.81 190 ARG A N 1
ATOM 1526 C CA . ARG A 1 190 ? -3.971 -3.387 6.601 1.00 91.81 190 ARG A CA 1
ATOM 1527 C C . ARG A 1 190 ? -5.108 -3.067 5.645 1.00 91.81 190 ARG A C 1
ATOM 1529 O O . ARG A 1 190 ? -5.008 -3.345 4.447 1.00 91.81 190 ARG A O 1
ATOM 1536 N N . LYS A 1 191 ? -6.166 -2.440 6.164 1.00 91.12 191 LYS A N 1
ATOM 1537 C CA . LYS A 1 191 ? -7.247 -1.913 5.324 1.00 91.12 191 LYS A CA 1
ATOM 1538 C C . LYS A 1 191 ? -6.712 -0.832 4.375 1.00 91.12 191 LYS A C 1
ATOM 1540 O O . LYS A 1 191 ? -5.876 -0.014 4.765 1.00 91.12 191 LYS A O 1
ATOM 1545 N N . TRP A 1 192 ? -7.186 -0.833 3.132 1.00 87.88 192 TRP A N 1
ATOM 1546 C CA . TRP A 1 192 ? -6.807 0.101 2.071 1.00 87.88 192 TRP A CA 1
ATOM 1547 C C . TRP A 1 192 ? -8.026 0.834 1.505 1.00 87.88 192 TRP A C 1
ATOM 1549 O O . TRP A 1 192 ? -8.410 0.683 0.350 1.00 87.88 192 TRP A O 1
ATOM 1559 N N . TYR A 1 193 ? -8.641 1.646 2.355 1.00 86.44 193 TYR A N 1
ATOM 1560 C CA . TYR A 1 193 ? -9.655 2.626 1.987 1.00 86.44 193 TYR A CA 1
ATOM 1561 C C . TYR A 1 193 ? -9.771 3.648 3.123 1.00 86.44 193 TYR A C 1
ATOM 1563 O O . TYR A 1 193 ? -9.426 3.359 4.270 1.00 86.44 193 TYR A O 1
ATOM 1571 N N . MET A 1 194 ? -10.228 4.855 2.797 1.00 81.38 194 MET A N 1
ATOM 1572 C CA . MET A 1 194 ? -10.379 5.942 3.775 1.00 81.38 194 MET A CA 1
ATOM 1573 C C . MET A 1 194 ? -11.822 6.146 4.230 1.00 81.38 194 MET A C 1
ATOM 1575 O O . MET A 1 194 ? -12.039 6.716 5.288 1.00 81.38 194 MET A O 1
ATOM 1579 N N . ASP A 1 195 ? -12.798 5.725 3.423 1.00 84.75 195 ASP A N 1
ATOM 1580 C CA . ASP A 1 195 ? -14.220 5.953 3.681 1.00 84.75 195 ASP A CA 1
ATOM 1581 C C . ASP A 1 195 ? -14.752 4.953 4.727 1.00 84.75 195 ASP A C 1
ATOM 1583 O O . ASP A 1 195 ? -14.878 3.766 4.409 1.00 84.75 195 ASP A O 1
ATOM 1587 N N . PRO A 1 196 ? -15.094 5.394 5.955 1.00 88.31 196 PRO A N 1
ATOM 1588 C CA . PRO A 1 196 ? -15.588 4.507 7.010 1.00 88.31 196 PRO A CA 1
ATOM 1589 C C . PRO A 1 196 ? -16.948 3.869 6.709 1.00 88.31 196 PRO A C 1
ATOM 1591 O O . PRO A 1 196 ? -17.384 2.973 7.435 1.00 88.31 196 PRO A O 1
ATOM 1594 N N . SER A 1 197 ? -17.670 4.327 5.681 1.00 88.56 197 SER A N 1
ATOM 1595 C CA . SER A 1 197 ? -18.917 3.681 5.261 1.00 88.56 197 SER A CA 1
ATOM 1596 C C . SER A 1 197 ? -18.671 2.286 4.680 1.00 88.56 197 SER A C 1
ATOM 1598 O O . SER A 1 197 ? -19.507 1.399 4.863 1.00 88.56 197 SER A O 1
ATOM 1600 N N . LEU A 1 198 ? -17.496 2.056 4.077 1.00 90.81 198 LEU A N 1
ATOM 1601 C CA . LEU A 1 198 ? -17.115 0.765 3.499 1.00 90.81 198 LEU A CA 1
ATOM 1602 C C . LEU A 1 198 ? -16.934 -0.336 4.547 1.00 90.81 198 LEU A C 1
ATOM 1604 O O . LEU A 1 198 ? -17.063 -1.508 4.202 1.00 90.81 198 LEU A O 1
ATOM 1608 N N . ASP A 1 199 ? -16.723 0.014 5.819 1.00 93.25 199 ASP A N 1
ATOM 1609 C CA . ASP A 1 199 ? -16.666 -0.960 6.9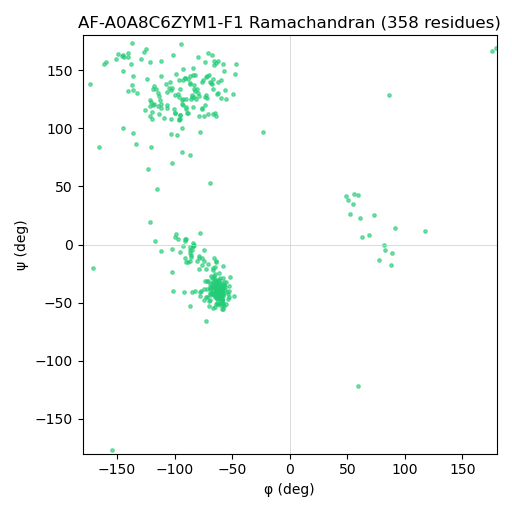15 1.00 93.25 199 ASP A CA 1
ATOM 1610 C C . ASP A 1 199 ? -17.928 -1.827 6.974 1.00 93.25 199 ASP A C 1
ATOM 1612 O O . ASP A 1 199 ? -17.849 -3.001 7.314 1.00 93.25 199 ASP A O 1
ATOM 1616 N N . THR A 1 200 ? -19.090 -1.277 6.600 1.00 93.00 200 THR A N 1
ATOM 1617 C CA . THR A 1 200 ? -20.365 -2.016 6.599 1.00 93.00 200 THR A CA 1
ATOM 1618 C C . THR A 1 200 ? -20.343 -3.236 5.682 1.00 93.00 200 THR A C 1
ATOM 1620 O O . THR A 1 200 ? -20.912 -4.263 6.033 1.00 93.00 200 THR A O 1
ATOM 1623 N N . LEU A 1 201 ? -19.616 -3.165 4.562 1.00 93.44 201 LEU A N 1
ATOM 1624 C CA . LEU A 1 201 ? -19.454 -4.270 3.609 1.00 93.44 201 LEU A CA 1
ATOM 1625 C C . LEU A 1 201 ? -18.570 -5.398 4.166 1.00 93.44 201 LEU A C 1
ATOM 1627 O O . LEU A 1 201 ? -18.549 -6.503 3.633 1.00 93.44 201 LEU A O 1
ATOM 1631 N N . LEU A 1 202 ? -17.817 -5.108 5.228 1.00 94.19 202 LEU A N 1
ATOM 1632 C CA . LEU A 1 202 ? -16.842 -5.999 5.847 1.00 94.19 202 LEU A CA 1
ATOM 1633 C C . LEU A 1 202 ? -17.373 -6.635 7.142 1.00 94.19 202 LEU A C 1
ATOM 1635 O O . LEU A 1 202 ? -16.681 -7.476 7.718 1.00 94.19 202 LEU A O 1
ATOM 1639 N N . MET A 1 203 ? -18.575 -6.269 7.603 1.00 93.69 203 MET A N 1
ATOM 1640 C CA . MET A 1 203 ? -19.128 -6.741 8.882 1.00 93.69 203 MET A CA 1
ATOM 1641 C C . MET A 1 203 ? -19.663 -8.177 8.845 1.00 93.69 203 MET A C 1
ATOM 1643 O O . MET A 1 203 ? -19.785 -8.796 9.897 1.00 93.69 203 MET A O 1
ATOM 1647 N N . ASP A 1 204 ? -19.928 -8.741 7.665 1.00 92.25 204 ASP A N 1
ATOM 1648 C CA . ASP A 1 204 ? -20.453 -10.110 7.539 1.00 92.25 204 ASP A CA 1
ATOM 1649 C C . ASP A 1 204 ? -19.355 -11.192 7.558 1.00 92.25 204 ASP A C 1
ATOM 1651 O O . ASP A 1 204 ? -19.643 -12.389 7.560 1.00 92.25 204 ASP A O 1
ATOM 1655 N N . CYS A 1 205 ? -18.076 -10.801 7.583 1.00 95.12 205 CYS A N 1
ATOM 1656 C CA . CYS A 1 205 ? -16.947 -11.728 7.602 1.00 95.12 205 CYS A CA 1
ATOM 1657 C C . CYS A 1 205 ? -16.119 -11.564 8.887 1.00 95.12 205 CYS A C 1
ATOM 1659 O O . CYS A 1 205 ? -15.550 -10.514 9.177 1.00 95.12 205 CYS A O 1
ATOM 1661 N N . GLY A 1 206 ? -16.004 -12.643 9.668 1.00 95.25 206 GLY A N 1
ATOM 1662 C CA . GLY A 1 206 ? -15.277 -12.615 10.943 1.00 95.25 206 GLY A CA 1
ATOM 1663 C C . GLY A 1 206 ? -13.795 -12.243 10.799 1.00 95.25 206 GLY A C 1
ATOM 1664 O O . GLY A 1 206 ? -13.246 -11.557 11.662 1.00 95.25 206 GLY A O 1
ATOM 1665 N N . ALA A 1 207 ? -13.152 -12.639 9.695 1.00 95.19 207 ALA A N 1
ATOM 1666 C CA . ALA A 1 207 ? -11.755 -12.306 9.418 1.00 95.19 207 ALA A CA 1
ATOM 1667 C C . ALA A 1 207 ? -11.558 -10.804 9.160 1.00 95.19 207 ALA A C 1
ATOM 1669 O O . ALA A 1 207 ? -10.625 -10.209 9.704 1.00 95.19 207 ALA A O 1
ATOM 1670 N N . SER A 1 208 ? -12.448 -10.172 8.387 1.00 95.81 208 SER A N 1
ATOM 1671 C CA . SER A 1 208 ? -12.398 -8.725 8.152 1.00 95.81 208 SER A CA 1
ATOM 1672 C C . SER A 1 208 ? -12.744 -7.935 9.407 1.00 95.81 208 SER A C 1
ATOM 1674 O O . SER A 1 208 ? -12.014 -6.999 9.721 1.00 95.81 208 SER A O 1
ATOM 1676 N N . ILE A 1 209 ? -13.760 -8.346 10.179 1.00 96.25 209 ILE A N 1
ATOM 1677 C CA . ILE A 1 209 ? -14.058 -7.747 11.493 1.00 96.25 209 ILE A CA 1
ATOM 1678 C C . ILE A 1 209 ? -12.806 -7.767 12.371 1.00 96.25 209 ILE A C 1
ATOM 1680 O O . ILE A 1 209 ? -12.452 -6.753 12.967 1.00 96.25 209 ILE A O 1
ATOM 1684 N N . ASN A 1 210 ? -12.101 -8.901 12.428 1.00 95.75 210 ASN A N 1
ATOM 1685 C CA . ASN A 1 210 ? -10.887 -9.011 13.226 1.00 95.75 210 ASN A CA 1
ATOM 1686 C C . ASN A 1 210 ? -9.781 -8.067 12.729 1.00 95.75 210 ASN A C 1
ATOM 1688 O O . ASN A 1 210 ? -9.187 -7.359 13.535 1.00 95.75 210 ASN A O 1
ATOM 1692 N N . LEU A 1 211 ? -9.535 -8.008 11.417 1.00 95.56 211 LEU A N 1
ATOM 1693 C CA . LEU A 1 211 ? -8.544 -7.101 10.828 1.00 95.56 211 LEU A CA 1
ATOM 1694 C C . LEU A 1 211 ? -8.843 -5.627 11.137 1.00 95.56 211 LEU A C 1
ATOM 1696 O O . LEU A 1 211 ? -7.947 -4.897 11.561 1.00 95.56 211 LEU A O 1
ATOM 1700 N N . LEU A 1 212 ? -10.097 -5.198 10.960 1.00 95.69 212 LEU A N 1
ATOM 1701 C CA . LEU A 1 212 ? -10.524 -3.829 11.255 1.00 95.69 212 LEU A CA 1
ATOM 1702 C C . LEU A 1 212 ? -10.411 -3.511 12.745 1.00 95.69 212 LEU A C 1
ATOM 1704 O O . LEU A 1 212 ? -9.933 -2.439 13.107 1.00 95.69 212 LEU A O 1
ATOM 1708 N N . TYR A 1 213 ? -10.820 -4.448 13.599 1.00 96.19 213 TYR A N 1
ATOM 1709 C CA . TYR A 1 213 ? -10.789 -4.297 15.049 1.00 96.19 213 TYR A CA 1
ATOM 1710 C C . TYR A 1 213 ? -9.360 -4.137 15.57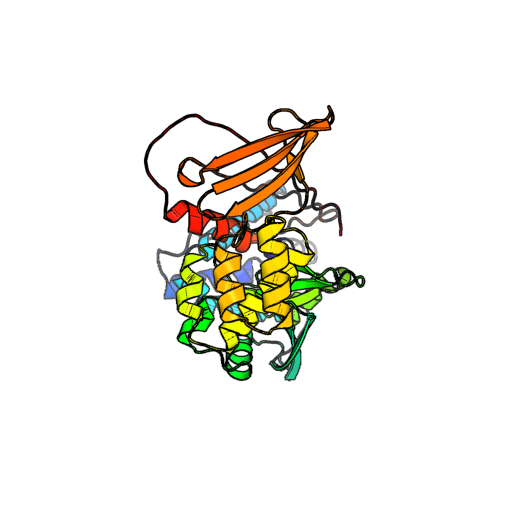6 1.00 96.19 213 TYR A C 1
ATOM 1712 O O . TYR A 1 213 ? -9.072 -3.170 16.279 1.00 96.19 213 TYR A O 1
ATOM 1720 N N . LEU A 1 214 ? -8.444 -5.030 15.181 1.00 94.00 214 LEU A N 1
ATOM 1721 C CA . LEU A 1 214 ? -7.039 -4.952 15.590 1.00 94.00 214 LEU A CA 1
ATOM 1722 C C . LEU A 1 214 ? -6.383 -3.654 15.102 1.00 94.00 214 LEU A C 1
ATOM 1724 O O . LEU A 1 214 ? -5.625 -3.023 15.836 1.00 94.00 214 LEU A O 1
ATOM 1728 N N . GLN A 1 215 ? -6.693 -3.229 13.873 1.00 92.00 215 GLN A N 1
ATOM 1729 C CA . GLN A 1 215 ? -6.187 -1.968 13.342 1.00 92.00 215 GLN A CA 1
ATOM 1730 C C . GLN A 1 215 ? -6.731 -0.759 14.120 1.00 92.00 215 GLN A C 1
ATOM 1732 O O . GLN A 1 215 ? -5.958 0.139 14.445 1.00 92.00 215 GLN A O 1
ATOM 1737 N N . ALA A 1 216 ? -8.025 -0.744 14.451 1.00 93.44 216 ALA A N 1
ATOM 1738 C CA . ALA A 1 216 ? -8.647 0.343 15.203 1.00 93.44 216 ALA A CA 1
ATOM 1739 C C . ALA A 1 216 ? -8.062 0.482 16.618 1.00 93.44 216 ALA A C 1
ATOM 1741 O O . ALA A 1 216 ? -7.787 1.601 17.045 1.00 93.44 216 ALA A O 1
ATOM 1742 N N . ILE A 1 217 ? -7.806 -0.633 17.316 1.00 92.31 217 ILE A N 1
ATOM 1743 C CA . ILE A 1 217 ? -7.120 -0.617 18.619 1.00 92.31 217 ILE A CA 1
ATOM 1744 C C . ILE A 1 217 ? -5.746 0.037 18.485 1.00 92.31 217 ILE A C 1
ATOM 1746 O O . ILE A 1 217 ? -5.453 0.997 19.194 1.00 92.31 217 ILE A O 1
ATOM 1750 N N . GLN A 1 218 ? -4.933 -0.426 17.532 1.00 89.06 218 GLN A N 1
ATOM 1751 C CA . GLN A 1 218 ? -3.589 0.111 17.326 1.00 89.06 218 GLN A CA 1
ATOM 1752 C C . GLN A 1 218 ? -3.613 1.621 17.021 1.00 89.06 218 GLN A C 1
ATOM 1754 O O . GLN A 1 218 ? -2.742 2.373 17.457 1.00 89.06 218 GLN A O 1
ATOM 1759 N N . GLU A 1 219 ? -4.597 2.085 16.253 1.00 88.31 219 GLU A N 1
ATOM 1760 C CA . GLU A 1 219 ? -4.750 3.498 15.902 1.00 88.31 219 GLU A CA 1
ATOM 1761 C C . GLU A 1 219 ? -5.216 4.359 17.095 1.00 88.31 219 GLU A C 1
ATOM 1763 O O . GLU A 1 219 ? -4.809 5.520 17.201 1.00 88.31 219 GLU A O 1
ATOM 1768 N N . ILE A 1 220 ? -5.999 3.798 18.023 1.00 90.56 220 ILE A N 1
ATOM 1769 C C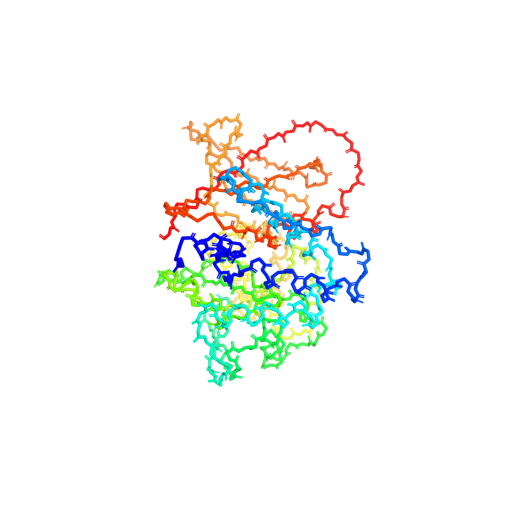A . ILE A 1 220 ? -6.357 4.442 19.298 1.00 90.56 220 ILE A CA 1
ATOM 1770 C C . ILE A 1 220 ? -5.135 4.518 20.221 1.00 90.56 220 ILE A C 1
ATOM 1772 O O . ILE A 1 220 ? -4.818 5.598 20.714 1.00 90.56 220 ILE A O 1
ATOM 1776 N N . GLU A 1 221 ? -4.400 3.417 20.403 1.00 88.00 221 GLU A N 1
ATOM 1777 C CA . GLU A 1 221 ? -3.190 3.362 21.246 1.00 88.00 221 GLU A CA 1
ATOM 1778 C C . GLU A 1 221 ? -2.125 4.377 20.800 1.00 88.00 221 GLU A C 1
ATOM 1780 O O . GLU A 1 221 ? -1.403 4.955 21.613 1.00 88.00 221 GLU A O 1
ATOM 1785 N N . ARG A 1 222 ? -2.064 4.657 19.495 1.00 81.69 222 ARG A N 1
ATOM 1786 C CA . ARG A 1 222 ? -1.155 5.648 18.898 1.00 81.69 222 ARG A CA 1
ATOM 1787 C C . ARG A 1 222 ? -1.660 7.080 18.927 1.00 81.69 222 ARG A C 1
ATOM 1789 O O . ARG A 1 222 ? -0.963 7.971 18.435 1.00 81.69 222 ARG A O 1
ATOM 1796 N N . ASN A 1 223 ? -2.856 7.322 19.454 1.00 85.56 223 ASN A N 1
ATOM 1797 C CA . ASN A 1 223 ? -3.523 8.620 19.392 1.00 85.56 223 ASN A CA 1
ATOM 1798 C C . ASN A 1 223 ? -3.671 9.142 17.946 1.00 85.56 223 ASN A C 1
ATOM 1800 O O . ASN A 1 223 ? -3.521 10.341 17.687 1.00 85.56 223 ASN A O 1
ATOM 1804 N N . TRP A 1 224 ? -3.887 8.248 16.975 1.00 83.88 224 TRP A N 1
ATOM 1805 C CA . TRP A 1 224 ? -4.218 8.635 15.597 1.00 83.88 224 TRP A CA 1
ATOM 1806 C C . TRP A 1 224 ? -5.707 8.929 15.469 1.00 83.88 224 TRP A C 1
ATOM 1808 O O . TRP A 1 224 ? -6.092 9.912 14.840 1.00 83.88 224 TRP A O 1
ATOM 1818 N N . ILE A 1 225 ? -6.519 8.112 16.133 1.00 87.88 225 ILE A N 1
ATOM 1819 C CA . ILE A 1 225 ? -7.941 8.347 16.351 1.00 87.88 225 ILE A CA 1
ATOM 1820 C C . ILE A 1 225 ? -8.089 9.058 17.700 1.00 87.88 225 ILE A C 1
ATOM 1822 O O . ILE A 1 225 ? -7.364 8.741 18.646 1.00 87.88 225 ILE A O 1
ATOM 1826 N N . LYS A 1 226 ? -9.016 10.018 17.807 1.00 85.56 226 LYS A N 1
ATOM 1827 C CA . LYS A 1 226 ? -9.218 10.807 19.036 1.00 85.56 226 LYS A CA 1
ATOM 1828 C C . LYS A 1 226 ? -10.643 10.653 19.579 1.00 85.56 226 LYS A C 1
ATOM 1830 O O . LYS A 1 226 ? -11.499 11.495 19.299 1.00 85.56 226 LYS A O 1
ATOM 1835 N N . PRO A 1 227 ? -10.934 9.593 20.355 1.00 90.88 227 PRO A N 1
ATOM 1836 C CA . PRO A 1 227 ? -12.230 9.448 21.002 1.00 90.88 227 PRO A CA 1
ATOM 1837 C C . PRO A 1 227 ? -12.394 10.442 22.159 1.00 90.88 227 PRO A C 1
ATOM 1839 O O . PRO A 1 227 ? -11.453 10.764 22.884 1.00 90.88 227 PRO A O 1
ATOM 1842 N N . THR A 1 228 ? -13.617 10.935 22.354 1.00 92.75 228 THR A N 1
ATOM 1843 C CA . THR A 1 228 ? -13.988 11.693 23.560 1.00 92.75 228 THR A CA 1
ATOM 1844 C C . THR A 1 228 ? -13.854 10.810 24.800 1.00 92.75 228 THR A C 1
ATOM 1846 O O . THR A 1 228 ? -13.993 9.595 24.688 1.00 92.75 228 THR A O 1
ATOM 1849 N N . LYS A 1 229 ? -13.699 11.398 25.993 1.00 92.94 229 LYS A N 1
ATOM 1850 C CA . LYS A 1 229 ? -13.595 10.634 27.253 1.00 92.94 229 LYS A CA 1
ATOM 1851 C C . LYS A 1 229 ? -14.740 9.633 27.460 1.00 92.94 229 LYS A C 1
ATOM 1853 O O . LYS A 1 229 ? -14.489 8.522 27.901 1.00 92.94 229 LYS A O 1
ATOM 1858 N N . GLU A 1 230 ? -15.968 10.011 27.108 1.00 93.88 230 GLU A N 1
ATOM 1859 C CA . GLU A 1 230 ? -17.145 9.133 27.199 1.00 93.88 230 GLU A CA 1
ATOM 1860 C C . GLU A 1 230 ? -17.019 7.934 26.249 1.00 93.88 230 GLU A C 1
ATOM 1862 O O . GLU A 1 230 ? -17.032 6.790 26.698 1.00 93.88 230 GLU A O 1
ATOM 1867 N N . LYS A 1 231 ? -16.776 8.193 24.956 1.00 93.88 231 LYS A N 1
ATOM 1868 C CA . LYS A 1 231 ? -16.529 7.141 23.955 1.00 93.88 231 LYS A CA 1
ATOM 1869 C C . LYS A 1 231 ? -15.332 6.246 24.299 1.00 93.88 231 LYS A C 1
ATOM 1871 O O . LYS A 1 231 ? -15.397 5.055 24.036 1.00 93.88 231 LYS A O 1
ATOM 1876 N N . MET A 1 232 ? -14.262 6.779 24.900 1.00 93.94 232 MET A N 1
ATOM 1877 C CA . MET A 1 232 ? -13.126 5.967 25.365 1.00 93.94 232 MET A CA 1
ATOM 1878 C C . MET A 1 232 ? -13.560 4.920 26.393 1.00 93.94 232 MET A C 1
ATOM 1880 O O . MET A 1 232 ? -13.219 3.751 26.243 1.00 93.94 232 MET A O 1
ATOM 1884 N N . LEU A 1 233 ? -14.343 5.316 27.403 1.00 94.69 233 LEU A N 1
ATOM 1885 C CA . LEU A 1 233 ? -14.828 4.392 28.435 1.00 94.69 233 LEU A CA 1
ATOM 1886 C C . LEU A 1 233 ? -15.714 3.291 27.840 1.00 94.69 233 LEU A C 1
ATOM 1888 O O . LEU A 1 233 ? -15.635 2.133 28.250 1.00 94.69 233 LEU A O 1
ATOM 1892 N N . GLU A 1 234 ? -16.545 3.642 26.859 1.00 95.56 234 GLU A N 1
ATOM 1893 C CA . GLU A 1 234 ? -17.393 2.677 26.164 1.00 95.56 234 GLU A CA 1
ATOM 1894 C C . GLU A 1 234 ? -16.576 1.724 25.276 1.00 95.56 234 GLU A C 1
ATOM 1896 O O . GLU A 1 234 ? -16.782 0.512 25.337 1.00 95.56 234 GLU A O 1
ATOM 1901 N N . LEU A 1 235 ? -15.592 2.230 24.524 1.00 95.69 235 LEU A N 1
ATOM 1902 C CA . LEU A 1 235 ? -14.663 1.407 23.738 1.00 95.69 235 LEU A CA 1
ATOM 1903 C C . LEU A 1 235 ? -13.889 0.423 24.630 1.00 95.69 235 LEU A C 1
ATOM 1905 O O . LEU A 1 235 ? -13.795 -0.757 24.296 1.00 95.69 235 LEU A O 1
ATOM 1909 N N . GLU A 1 236 ? -13.400 0.864 25.792 1.00 94.81 236 GLU A N 1
ATOM 1910 C CA . GLU A 1 236 ? -12.730 -0.003 26.772 1.00 94.81 236 GLU A CA 1
ATOM 1911 C C . GLU A 1 236 ? -13.667 -1.084 27.335 1.00 94.81 236 GLU A C 1
ATOM 1913 O O . GLU A 1 236 ? -13.257 -2.230 27.545 1.00 94.81 236 GLU A O 1
ATOM 1918 N N . PHE A 1 237 ? -14.937 -0.751 27.581 1.00 95.94 237 PHE A N 1
ATOM 1919 C CA . PHE A 1 237 ? -15.943 -1.725 28.006 1.00 95.94 237 PHE A CA 1
ATOM 1920 C C . PHE A 1 237 ? -16.231 -2.762 26.909 1.00 95.94 237 PHE A C 1
ATOM 1922 O O . PHE A 1 237 ? -16.288 -3.965 27.183 1.00 95.94 237 PHE A O 1
ATOM 1929 N N . LEU A 1 238 ? -16.366 -2.319 25.658 1.00 96.25 238 LEU A N 1
ATOM 1930 C CA . LEU A 1 238 ? -16.578 -3.190 24.500 1.00 96.25 238 LEU A CA 1
ATOM 1931 C C . LEU A 1 238 ? -15.374 -4.104 24.244 1.00 96.25 238 LEU A C 1
ATOM 1933 O O . LEU A 1 238 ? -15.557 -5.277 23.924 1.00 96.25 238 LEU A O 1
ATOM 1937 N N . GLN A 1 239 ? -14.157 -3.604 24.469 1.00 94.44 239 GLN A N 1
ATOM 1938 C CA . GLN A 1 239 ? -12.934 -4.401 24.409 1.00 94.44 239 GLN A CA 1
ATOM 1939 C C . GLN A 1 239 ? -12.913 -5.488 25.496 1.00 94.44 239 GLN A C 1
ATOM 1941 O O . GLN A 1 239 ? -12.639 -6.645 25.190 1.00 94.44 239 GLN A O 1
ATOM 1946 N N . LYS A 1 240 ? -13.270 -5.157 26.748 1.00 94.56 240 LYS A N 1
ATOM 1947 C CA . LYS A 1 240 ? -13.347 -6.128 27.865 1.00 94.56 240 LYS A CA 1
ATOM 1948 C C . LYS A 1 240 ? -14.423 -7.196 27.674 1.00 94.56 240 LYS A C 1
ATOM 1950 O O . LYS A 1 240 ? -14.277 -8.304 28.174 1.00 94.56 240 LYS A O 1
ATOM 1955 N N . THR A 1 241 ? -15.510 -6.852 26.990 1.00 94.69 241 THR A N 1
ATOM 1956 C CA . THR A 1 241 ? -16.616 -7.773 26.679 1.00 94.69 241 THR A CA 1
ATOM 1957 C C . THR A 1 241 ? -16.438 -8.489 25.336 1.00 94.69 241 THR A C 1
ATOM 1959 O O . THR A 1 241 ? -17.337 -9.214 24.916 1.00 94.69 241 THR A O 1
ATOM 1962 N N . GLU A 1 242 ? -15.297 -8.287 24.663 1.00 92.62 242 GLU A N 1
ATOM 1963 C CA . GLU A 1 242 ? -14.941 -8.843 23.349 1.00 92.62 242 GLU A CA 1
ATOM 1964 C C . GLU A 1 242 ? -15.988 -8.598 22.244 1.00 92.62 242 GLU A C 1
ATOM 1966 O O . GLU A 1 242 ? -16.068 -9.327 21.250 1.00 92.62 242 GLU A O 1
ATOM 1971 N N . ASN A 1 243 ? -16.783 -7.531 22.365 1.00 94.94 243 ASN A N 1
ATOM 1972 C CA . ASN A 1 243 ? -17.819 -7.205 21.391 1.00 94.94 243 ASN A CA 1
ATOM 1973 C C . ASN A 1 243 ? -17.258 -6.366 20.232 1.00 94.94 243 ASN A C 1
ATOM 1975 O O . ASN A 1 243 ? -17.463 -5.154 20.148 1.00 94.94 243 ASN A O 1
ATOM 1979 N N . LYS A 1 244 ? -16.547 -7.038 19.320 1.00 96.19 244 LYS A N 1
ATOM 1980 C CA . LYS A 1 244 ? -15.851 -6.410 18.181 1.00 96.19 244 LYS A CA 1
ATOM 1981 C C . LYS A 1 244 ? -16.781 -5.647 17.235 1.00 96.19 244 LYS A C 1
ATOM 1983 O O . LYS A 1 244 ? -16.391 -4.608 16.718 1.00 96.19 244 LYS A O 1
ATOM 1988 N N . VAL A 1 245 ? -17.999 -6.146 17.014 1.00 95.50 245 VAL A N 1
ATOM 1989 C CA . VAL A 1 245 ? -18.962 -5.519 16.090 1.00 95.50 245 VAL A CA 1
ATOM 1990 C C . VAL A 1 245 ? -19.400 -4.163 16.630 1.00 95.50 245 VAL A C 1
ATOM 1992 O O . VAL A 1 245 ? -19.189 -3.153 15.966 1.00 95.50 245 VAL A O 1
ATOM 1995 N N . LYS A 1 246 ? -19.897 -4.116 17.873 1.00 95.81 246 LYS A N 1
ATOM 1996 C CA . LYS A 1 246 ? -20.288 -2.849 18.507 1.00 95.81 246 LYS A CA 1
ATOM 1997 C C . LYS A 1 246 ? -19.107 -1.897 18.680 1.00 95.81 246 LYS A C 1
ATOM 1999 O O . LYS A 1 246 ? -19.270 -0.690 18.543 1.00 95.81 246 LYS A O 1
ATOM 2004 N N . PHE A 1 247 ? -17.911 -2.429 18.948 1.00 96.75 247 PHE A N 1
ATOM 2005 C CA . PHE A 1 247 ? -16.692 -1.622 18.997 1.00 96.75 247 PHE A CA 1
ATOM 2006 C C . PHE A 1 247 ? -16.448 -0.904 17.665 1.00 96.75 247 PHE A C 1
ATOM 2008 O O . PHE A 1 247 ? -16.195 0.299 17.647 1.00 96.75 247 PHE A O 1
ATOM 2015 N N . LEU A 1 248 ? -16.550 -1.628 16.547 1.00 96.00 248 LEU A N 1
ATOM 2016 C CA . LEU A 1 248 ? -16.370 -1.055 15.216 1.00 96.00 248 LEU A CA 1
ATOM 2017 C C . LEU A 1 248 ? -17.508 -0.104 14.822 1.00 96.00 248 LEU A C 1
ATOM 2019 O O . LEU A 1 248 ? -17.263 0.892 14.149 1.00 96.00 248 LEU A O 1
ATOM 2023 N N . GLU A 1 249 ? -18.740 -0.360 15.254 1.00 94.81 249 GLU A N 1
ATOM 2024 C CA . GLU A 1 249 ? -19.849 0.584 15.073 1.00 94.81 249 GLU A CA 1
ATOM 2025 C C . GLU A 1 249 ? -19.568 1.914 15.783 1.00 94.81 249 GLU A C 1
ATOM 2027 O O . GLU A 1 249 ? -19.685 2.970 15.164 1.00 94.81 249 GLU A O 1
ATOM 2032 N N . LEU A 1 250 ? -19.107 1.863 17.037 1.00 95.19 250 LEU A N 1
ATOM 2033 C CA . LEU A 1 250 ? -18.784 3.054 17.820 1.00 95.19 250 LEU A CA 1
ATOM 2034 C C . LEU A 1 250 ? -17.560 3.804 17.274 1.00 95.19 250 LEU A C 1
ATOM 2036 O O . LEU A 1 250 ? -17.568 5.036 17.206 1.00 95.19 250 LEU A O 1
ATOM 2040 N N . VAL A 1 251 ? -16.504 3.087 16.866 1.00 94.81 251 VAL A N 1
ATOM 2041 C CA . VAL A 1 251 ? -15.259 3.722 16.395 1.00 94.81 251 VAL A CA 1
ATOM 2042 C C . VAL A 1 251 ? -15.462 4.507 15.097 1.00 94.81 251 VAL A C 1
ATOM 2044 O O . VAL A 1 251 ? -14.795 5.519 14.889 1.00 94.81 251 VAL A O 1
ATOM 2047 N N . ARG A 1 252 ? -16.422 4.104 14.251 1.00 92.94 252 ARG A N 1
ATOM 2048 C CA . ARG A 1 252 ? -16.773 4.817 13.009 1.00 92.94 252 ARG A CA 1
ATOM 2049 C C . ARG A 1 252 ? -17.271 6.238 13.253 1.00 92.94 252 ARG A C 1
ATOM 2051 O O . ARG A 1 252 ? -17.153 7.083 12.372 1.00 92.94 252 ARG A O 1
ATOM 2058 N N . GLU A 1 253 ? -17.799 6.513 14.440 1.00 91.38 253 GLU A N 1
ATOM 2059 C CA . GLU A 1 253 ? -18.249 7.844 14.841 1.00 91.38 253 GLU A CA 1
ATOM 2060 C C . GLU A 1 253 ? -17.160 8.679 15.533 1.00 91.38 253 GLU A C 1
ATOM 2062 O O . GLU A 1 253 ? -17.440 9.761 16.064 1.00 91.38 253 GLU A O 1
ATOM 2067 N N . VAL A 1 254 ? -15.939 8.158 15.640 1.00 92.06 254 VAL A N 1
ATOM 2068 C CA . VAL A 1 254 ? -14.843 8.849 16.310 1.00 92.06 254 VAL A CA 1
ATOM 2069 C C . VAL A 1 254 ? -14.083 9.748 15.337 1.00 92.06 254 VAL A C 1
ATOM 2071 O O . VAL A 1 254 ? -13.829 9.394 14.186 1.00 92.06 254 VAL A O 1
ATOM 2074 N N . GLN A 1 255 ? -13.660 10.917 15.827 1.00 88.81 255 GLN A N 1
ATOM 2075 C CA . GLN A 1 255 ? -12.839 11.854 15.071 1.00 88.81 255 GLN A CA 1
ATOM 2076 C C . GLN A 1 255 ? -11.547 11.195 14.561 1.00 88.81 255 GLN A C 1
ATOM 2078 O O . GLN A 1 255 ? -10.813 10.546 15.312 1.00 88.81 255 GLN A O 1
ATOM 2083 N N . PHE A 1 256 ? -11.266 11.425 13.278 1.00 89.00 256 PHE A N 1
ATOM 2084 C CA . PHE A 1 256 ? -10.121 10.898 12.531 1.00 89.00 256 PHE A CA 1
ATOM 2085 C C . PHE A 1 256 ? -10.123 9.388 12.262 1.00 89.00 256 PHE A C 1
ATOM 2087 O O . PHE A 1 256 ? -9.159 8.875 11.694 1.00 89.00 256 PHE A O 1
ATOM 2094 N N . TYR A 1 257 ? -11.207 8.666 12.558 1.00 91.12 257 TYR A N 1
ATOM 2095 C CA . TYR A 1 257 ? -11.332 7.291 12.079 1.00 91.12 257 TYR A CA 1
ATOM 2096 C C . TYR A 1 257 ? -11.368 7.236 10.542 1.00 91.12 257 TYR A C 1
ATOM 2098 O O . TYR A 1 257 ? -12.121 7.967 9.900 1.00 91.12 257 TYR A O 1
ATOM 2106 N N . GLY A 1 258 ? -10.528 6.384 9.942 1.00 85.75 258 GLY A N 1
ATOM 2107 C CA . GLY A 1 258 ? -10.361 6.295 8.483 1.00 85.75 258 GLY A CA 1
ATOM 2108 C C . GLY A 1 258 ? -9.415 7.341 7.875 1.00 85.75 258 GLY A C 1
ATOM 2109 O O . GLY A 1 258 ? -9.172 7.314 6.668 1.00 85.75 258 GLY A O 1
ATOM 2110 N N . TYR A 1 259 ? -8.838 8.230 8.690 1.00 84.00 259 TYR A N 1
ATOM 2111 C CA . TYR A 1 259 ? -7.834 9.188 8.235 1.00 84.00 259 TYR A CA 1
ATOM 2112 C C . TYR A 1 259 ? -6.441 8.566 8.276 1.00 84.00 259 TYR A C 1
ATOM 2114 O O . TYR A 1 259 ? -6.091 7.811 9.182 1.00 84.00 259 TYR A O 1
ATOM 2122 N N . ILE A 1 260 ? -5.608 8.947 7.315 1.00 78.69 260 ILE A N 1
ATOM 2123 C CA . ILE A 1 260 ? -4.172 8.709 7.361 1.00 78.69 260 ILE A CA 1
ATOM 2124 C C . ILE A 1 260 ? -3.528 9.905 8.050 1.00 78.69 260 ILE A C 1
ATOM 2126 O O . ILE A 1 260 ? -3.601 11.030 7.552 1.00 78.69 260 ILE A O 1
ATOM 2130 N N . ARG A 1 261 ? -2.869 9.658 9.180 1.00 78.62 261 ARG A N 1
ATOM 2131 C CA . ARG A 1 261 ? -2.001 10.642 9.822 1.00 78.62 261 ARG A CA 1
ATOM 2132 C C . ARG A 1 261 ? -0.611 10.573 9.195 1.00 78.62 261 ARG A C 1
ATOM 2134 O O . ARG A 1 261 ? -0.026 9.497 9.097 1.00 78.62 261 ARG A O 1
ATOM 2141 N N . LEU A 1 262 ? -0.089 11.719 8.776 1.00 74.75 262 LEU A N 1
ATOM 2142 C CA . LEU A 1 262 ? 1.312 11.851 8.390 1.00 74.75 262 LEU A CA 1
ATOM 2143 C C . LEU A 1 262 ? 2.170 12.101 9.631 1.00 74.75 262 LEU A C 1
ATOM 2145 O O . LEU A 1 262 ? 1.704 12.692 10.608 1.00 74.75 262 LEU A O 1
ATOM 2149 N N . ASP A 1 263 ? 3.432 11.681 9.572 1.00 70.94 263 ASP A N 1
ATOM 2150 C CA . ASP A 1 263 ? 4.399 12.030 10.611 1.00 70.94 263 ASP A CA 1
ATOM 2151 C C . ASP A 1 263 ? 4.506 13.554 10.768 1.00 70.94 263 ASP A C 1
ATOM 2153 O O . ASP A 1 263 ? 4.366 14.277 9.770 1.00 70.94 263 ASP A O 1
ATOM 2157 N N . PRO A 1 264 ? 4.802 14.044 11.987 1.00 76.81 264 PRO A N 1
ATOM 2158 C CA . PRO A 1 264 ? 5.022 15.461 12.231 1.00 76.81 264 PRO A CA 1
ATOM 2159 C C . PRO A 1 264 ? 6.004 16.054 11.219 1.00 76.81 264 PRO A C 1
ATOM 2161 O O . PRO A 1 264 ? 7.088 15.518 10.975 1.00 76.81 264 PRO A O 1
ATOM 2164 N N . CYS A 1 265 ? 5.607 17.162 10.610 1.00 76.56 265 CYS A N 1
ATOM 2165 C CA . CYS A 1 265 ? 6.328 17.779 9.504 1.00 76.56 265 CYS A CA 1
ATOM 2166 C C . CYS A 1 265 ? 6.396 19.295 9.673 1.00 76.56 265 CYS A C 1
ATOM 2168 O O . CYS A 1 265 ? 5.803 19.854 10.593 1.00 76.56 265 CYS A O 1
ATOM 2170 N N . VAL A 1 266 ? 7.149 19.963 8.799 1.00 80.06 266 VAL A N 1
ATOM 2171 C CA . VAL A 1 266 ? 7.250 21.425 8.797 1.00 80.06 266 VAL A CA 1
ATOM 2172 C C . VAL A 1 266 ? 6.484 21.970 7.599 1.00 80.06 266 VAL A C 1
ATOM 2174 O O . VAL A 1 266 ? 6.575 21.422 6.496 1.00 80.06 266 VAL A O 1
ATOM 2177 N N . CYS A 1 267 ? 5.747 23.055 7.806 1.00 79.56 267 CYS A N 1
ATOM 2178 C CA . CYS A 1 267 ? 5.043 23.770 6.752 1.00 79.56 267 CYS A CA 1
ATOM 2179 C C . CYS A 1 267 ? 5.383 25.266 6.739 1.00 79.56 267 CYS A C 1
ATOM 2181 O O . CYS A 1 267 ? 5.983 25.822 7.665 1.00 79.56 267 CYS A O 1
ATOM 2183 N N . ASP A 1 268 ? 5.021 25.903 5.630 1.00 78.38 268 ASP A N 1
ATOM 2184 C CA . ASP A 1 268 ? 5.157 27.338 5.376 1.00 78.38 268 ASP A CA 1
ATOM 2185 C C . ASP A 1 268 ? 3.873 28.133 5.652 1.00 78.38 268 ASP A C 1
ATOM 2187 O O . ASP A 1 268 ? 3.822 29.339 5.414 1.00 78.38 268 ASP A O 1
ATOM 2191 N N . TYR A 1 269 ? 2.845 27.462 6.172 1.00 77.56 269 TYR A N 1
ATOM 2192 C CA . TYR A 1 269 ? 1.542 28.043 6.446 1.00 77.56 269 TYR A CA 1
ATOM 2193 C C . TYR A 1 269 ? 1.239 28.012 7.953 1.00 77.56 269 TYR A C 1
ATOM 2195 O O . TYR A 1 269 ? 1.400 26.964 8.574 1.00 77.56 269 TYR A O 1
ATOM 2203 N N . PRO A 1 270 ? 0.744 29.109 8.557 1.00 80.81 270 PRO A N 1
ATOM 2204 C CA . PRO A 1 270 ? 0.559 30.427 7.943 1.00 80.81 270 PRO A CA 1
ATOM 2205 C C . PRO A 1 270 ? 1.875 31.213 7.782 1.00 80.81 270 PRO A C 1
ATOM 2207 O O . PRO A 1 270 ? 1.879 32.234 7.102 1.00 80.81 270 PRO A O 1
ATOM 2210 N N . GLU A 1 271 ? 2.967 30.759 8.402 1.00 84.69 271 GLU A N 1
ATOM 2211 C CA . GLU A 1 271 ? 4.310 31.328 8.259 1.00 84.69 271 GLU A CA 1
ATOM 2212 C C . GLU A 1 271 ? 5.376 30.225 8.199 1.00 84.69 271 GLU A C 1
ATOM 2214 O O . GLU A 1 271 ? 5.125 29.067 8.540 1.00 84.69 271 GLU A O 1
ATOM 2219 N N . VAL A 1 272 ? 6.583 30.577 7.757 1.00 83.81 272 VAL A N 1
ATOM 2220 C CA . VAL A 1 272 ? 7.680 29.619 7.569 1.00 83.81 272 VAL A CA 1
ATOM 2221 C C . VAL A 1 272 ? 8.157 29.047 8.902 1.00 83.81 272 VAL A C 1
ATOM 2223 O O . VAL A 1 272 ? 8.438 29.786 9.842 1.00 83.81 272 VAL A O 1
ATOM 2226 N N . GLY A 1 273 ? 8.324 27.723 8.949 1.00 82.00 273 GLY A N 1
ATOM 2227 C CA . GLY A 1 273 ? 8.876 27.026 10.112 1.00 82.00 273 GLY A CA 1
ATOM 2228 C C . GLY A 1 273 ? 7.821 26.559 11.113 1.00 82.00 273 GLY A C 1
ATOM 2229 O O . GLY A 1 273 ? 8.173 26.184 12.231 1.00 82.00 273 GLY A O 1
ATOM 2230 N N . CYS A 1 274 ? 6.543 26.559 10.728 1.00 84.31 274 CYS A N 1
ATOM 2231 C CA . CYS A 1 274 ? 5.484 25.974 11.539 1.00 84.31 274 CYS A CA 1
ATOM 2232 C C . CYS A 1 274 ? 5.613 24.448 11.575 1.00 84.31 274 CYS A C 1
ATOM 2234 O O . CYS A 1 274 ? 5.893 23.818 10.557 1.00 84.31 274 CYS A O 1
ATOM 2236 N N . SER A 1 275 ? 5.371 23.845 12.738 1.00 86.94 275 SER A N 1
ATOM 2237 C CA . SER A 1 275 ? 5.230 22.390 12.848 1.00 86.94 275 SER A CA 1
ATOM 2238 C C . SER A 1 275 ? 3.779 22.004 12.574 1.00 86.94 275 SER A C 1
ATOM 2240 O O . SER A 1 275 ? 2.874 22.695 13.035 1.00 86.94 275 SER A O 1
ATOM 2242 N N . ALA A 1 276 ? 3.539 20.927 11.833 1.00 84.06 276 ALA A N 1
ATOM 2243 C CA . ALA A 1 276 ? 2.206 20.489 11.450 1.00 84.06 276 ALA A CA 1
ATOM 2244 C C . ALA A 1 276 ? 2.002 18.988 11.677 1.00 84.06 276 ALA A C 1
ATOM 2246 O O . ALA A 1 276 ? 2.782 18.157 11.204 1.00 84.06 276 ALA A O 1
ATOM 2247 N N . ASP A 1 277 ? 0.895 18.654 12.341 1.00 84.31 277 ASP A N 1
ATOM 2248 C CA . ASP A 1 277 ? 0.286 17.327 12.285 1.00 84.31 277 ASP A CA 1
ATOM 2249 C C . ASP A 1 277 ? -0.792 17.333 11.197 1.00 84.31 277 ASP A C 1
ATOM 2251 O O . ASP A 1 277 ? -1.746 18.112 11.268 1.00 84.31 277 ASP A O 1
ATOM 2255 N N . VAL A 1 278 ? -0.651 16.458 10.201 1.00 82.06 278 VAL A N 1
ATOM 2256 C CA . VAL A 1 278 ? -1.532 16.413 9.026 1.00 82.06 278 VAL A CA 1
ATOM 2257 C C . VAL A 1 278 ? -2.326 15.111 9.013 1.00 82.06 278 VAL A C 1
ATOM 2259 O O . VAL A 1 278 ? -1.756 14.026 9.122 1.00 82.06 278 VAL A O 1
ATOM 2262 N N . TYR A 1 279 ? -3.637 15.223 8.835 1.00 84.00 279 TYR A N 1
ATOM 2263 C CA . TYR A 1 279 ? -4.590 14.121 8.760 1.00 84.00 279 TYR A CA 1
ATOM 2264 C C . TYR A 1 279 ? -5.312 14.201 7.417 1.00 84.00 279 TYR A C 1
ATOM 2266 O O . TYR A 1 279 ? -5.902 15.227 7.092 1.00 84.00 279 TYR A O 1
ATOM 2274 N N . VAL A 1 280 ? -5.280 13.128 6.632 1.00 81.12 280 VAL A N 1
ATOM 2275 C CA . VAL A 1 280 ? -5.887 13.068 5.296 1.00 81.12 280 VAL A CA 1
ATOM 2276 C C . VAL A 1 280 ? -6.958 11.989 5.281 1.00 81.12 280 VAL A C 1
ATOM 2278 O O . VAL A 1 280 ? -6.655 10.820 5.512 1.00 81.12 280 VAL A O 1
ATOM 2281 N N . GLY A 1 281 ? -8.200 12.354 4.994 1.00 80.31 281 GLY A N 1
ATOM 2282 C CA . GLY A 1 281 ? -9.321 11.418 4.990 1.00 80.31 281 GLY A CA 1
ATOM 2283 C C . GLY A 1 281 ? -10.637 12.134 4.726 1.00 80.31 281 GLY A C 1
ATOM 2284 O O . GLY A 1 281 ? -10.686 13.356 4.754 1.00 80.31 281 GLY A O 1
ATOM 2285 N N . ASN A 1 282 ? -11.699 11.38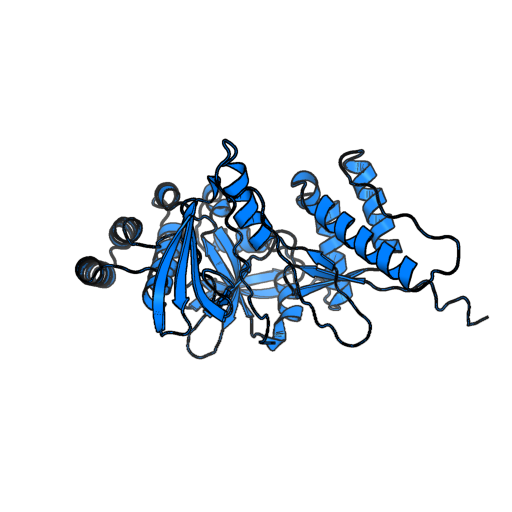1 4.428 1.00 81.44 282 ASN A N 1
ATOM 2286 C CA . ASN A 1 282 ? -13.051 11.927 4.242 1.00 81.44 282 ASN A CA 1
ATOM 2287 C C . ASN A 1 282 ? -13.133 13.154 3.299 1.00 81.44 282 ASN A C 1
ATOM 2289 O O . ASN A 1 282 ? -13.828 14.125 3.585 1.00 81.44 282 ASN A O 1
ATOM 2293 N N . ASN A 1 283 ? -12.404 13.125 2.177 1.00 77.31 283 ASN A N 1
ATOM 2294 C CA . ASN A 1 283 ? -12.335 14.231 1.214 1.00 77.31 283 ASN A CA 1
ATOM 2295 C C . ASN A 1 283 ? -11.781 15.564 1.787 1.00 77.31 283 ASN A C 1
ATOM 2297 O O . ASN A 1 283 ? -11.996 16.629 1.207 1.00 77.31 283 ASN A O 1
ATOM 2301 N N . GLU A 1 284 ? -11.011 15.521 2.875 1.00 84.50 284 GLU A N 1
ATOM 2302 C CA . GLU A 1 284 ? -10.354 16.687 3.470 1.00 84.50 284 GLU A CA 1
ATOM 2303 C C . GLU A 1 284 ? -8.932 16.397 3.985 1.00 84.50 284 GLU A C 1
ATOM 2305 O O . GLU A 1 284 ? -8.510 15.254 4.178 1.00 84.50 284 GLU A O 1
ATOM 2310 N N . ILE A 1 285 ? -8.167 17.472 4.165 1.00 84.62 285 ILE A N 1
ATOM 2311 C CA . ILE A 1 285 ? -6.843 17.496 4.783 1.00 84.62 285 ILE A CA 1
ATOM 2312 C C . ILE A 1 285 ? -6.940 18.416 6.000 1.00 84.62 285 ILE A C 1
ATOM 2314 O O . ILE A 1 285 ? -7.033 19.634 5.851 1.00 84.62 285 ILE A O 1
ATOM 2318 N N . ASN A 1 286 ? -6.916 17.836 7.195 1.00 88.00 286 ASN A N 1
ATOM 2319 C CA . ASN A 1 286 ? -6.928 18.564 8.458 1.00 88.00 286 ASN A CA 1
ATOM 2320 C C . ASN A 1 286 ? -5.501 18.735 8.976 1.00 88.00 286 ASN A C 1
ATOM 2322 O O . ASN A 1 286 ? -4.762 17.762 9.124 1.00 88.00 286 ASN A O 1
ATOM 2326 N N . CYS A 1 287 ? -5.122 19.971 9.279 1.00 86.50 287 CYS A N 1
ATOM 2327 C CA . CYS A 1 287 ? -3.801 20.335 9.766 1.00 86.50 287 CYS A CA 1
ATOM 2328 C C . CYS A 1 287 ? -3.908 20.990 11.142 1.00 86.50 287 CYS A C 1
ATOM 2330 O O . CYS A 1 287 ? -4.543 22.037 11.284 1.00 86.50 287 CYS A O 1
ATOM 2332 N N . TYR A 1 288 ? -3.223 20.426 12.135 1.00 88.44 288 TYR A N 1
ATOM 2333 C CA . TYR A 1 288 ? -2.945 21.107 13.398 1.00 88.44 288 TYR A CA 1
ATOM 2334 C C . TYR A 1 288 ? -1.562 21.728 13.313 1.00 88.44 288 TYR A C 1
ATOM 2336 O O . TYR A 1 288 ? -0.549 21.032 13.310 1.00 88.44 288 TYR A O 1
ATOM 2344 N N . ILE A 1 289 ? -1.533 23.048 13.214 1.00 88.00 289 ILE A N 1
ATOM 2345 C CA . ILE A 1 289 ? -0.341 23.830 12.935 1.00 88.00 289 ILE A CA 1
ATOM 2346 C C . ILE A 1 289 ? 0.086 24.532 14.210 1.00 88.00 289 ILE A C 1
ATOM 2348 O O . ILE A 1 289 ? -0.628 25.381 14.743 1.00 88.00 289 ILE A O 1
ATOM 2352 N N . LYS A 1 290 ? 1.273 24.192 14.687 1.00 89.50 290 LYS A N 1
ATOM 2353 C CA . LYS A 1 290 ? 1.922 24.834 15.815 1.00 89.50 290 LYS A CA 1
ATOM 2354 C C . LYS A 1 290 ? 2.871 25.912 15.302 1.00 89.50 290 LYS A C 1
ATOM 2356 O O . LYS A 1 290 ? 3.897 25.622 14.683 1.00 89.50 290 LYS A O 1
ATOM 2361 N N . LEU A 1 291 ? 2.507 27.158 15.581 1.00 87.94 291 LEU A N 1
ATOM 2362 C CA . LEU A 1 291 ? 3.308 28.341 15.292 1.00 87.94 291 LEU A CA 1
ATOM 2363 C C . LEU A 1 291 ? 4.598 28.336 16.135 1.00 87.94 291 LEU A C 1
ATOM 2365 O O . LEU A 1 291 ? 4.591 27.810 17.256 1.00 87.94 291 LEU A O 1
ATOM 2369 N N . PRO A 1 292 ? 5.674 29.001 15.677 1.00 83.88 292 PRO A N 1
ATOM 2370 C CA . PRO A 1 292 ? 6.878 29.256 16.475 1.00 83.88 292 PRO A CA 1
ATOM 2371 C C . PRO A 1 292 ? 6.585 29.905 17.837 1.00 83.88 292 PRO A C 1
ATOM 2373 O O . PRO A 1 292 ? 7.299 29.687 18.812 1.00 83.88 292 PRO A O 1
ATOM 2376 N N . THR A 1 293 ? 5.486 30.658 17.931 1.00 85.69 293 THR A N 1
ATOM 2377 C CA . THR A 1 293 ? 4.982 31.290 19.159 1.00 85.69 293 THR A CA 1
ATOM 2378 C C . THR A 1 293 ? 4.246 30.330 20.109 1.00 85.69 293 THR A C 1
ATOM 2380 O O . THR A 1 293 ? 3.624 30.780 21.069 1.00 85.69 293 THR A O 1
ATOM 2383 N N . ASN A 1 294 ? 4.294 29.012 19.866 1.00 83.50 294 ASN A N 1
ATOM 2384 C CA . ASN A 1 294 ? 3.579 27.949 20.593 1.00 83.50 294 ASN A CA 1
ATOM 2385 C C . ASN A 1 294 ? 2.040 28.005 20.523 1.00 83.50 294 ASN A C 1
ATOM 2387 O O . ASN A 1 294 ? 1.369 27.195 21.165 1.00 83.50 294 ASN A O 1
ATOM 2391 N N . GLN A 1 295 ? 1.462 28.897 19.721 1.00 87.56 295 GLN A N 1
ATOM 2392 C CA . GLN A 1 295 ? 0.028 28.886 19.437 1.00 87.56 295 GLN A CA 1
ATOM 2393 C C . GLN A 1 295 ? -0.308 27.770 18.444 1.00 87.56 295 GLN A C 1
ATOM 2395 O O . GLN A 1 295 ? 0.426 27.547 17.484 1.00 87.56 295 GLN A O 1
ATOM 2400 N N . THR A 1 296 ? -1.423 27.073 18.664 1.00 88.94 296 THR A N 1
ATOM 2401 C CA . THR A 1 296 ? -1.894 26.018 17.753 1.00 88.94 296 THR A CA 1
ATOM 2402 C C . THR A 1 296 ? -3.105 26.517 16.976 1.00 88.94 296 THR A C 1
ATOM 2404 O O . THR A 1 296 ? -4.036 27.061 17.567 1.00 88.94 296 THR A 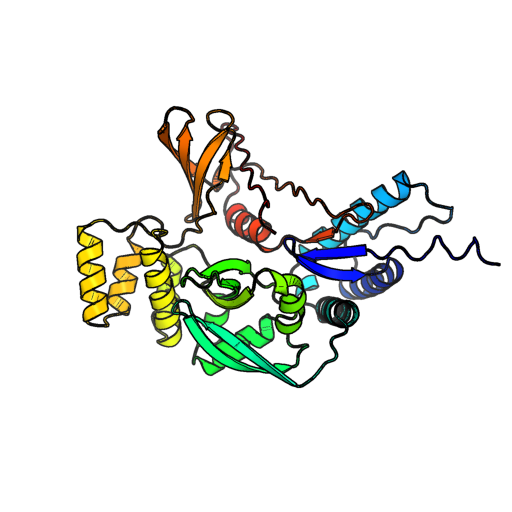O 1
ATOM 2407 N N . LYS A 1 297 ? -3.090 26.340 15.657 1.00 88.38 297 LYS A N 1
ATOM 2408 C CA . LYS A 1 297 ? -4.204 26.625 14.752 1.00 88.38 297 LYS A CA 1
ATOM 2409 C C . LYS A 1 297 ? -4.633 25.344 14.059 1.00 88.38 297 LYS A C 1
ATOM 2411 O O . LYS A 1 297 ? -3.794 24.605 13.560 1.00 88.38 297 LYS A O 1
ATOM 2416 N N . GLU A 1 298 ? -5.932 25.109 14.009 1.00 90.25 298 GLU A N 1
ATOM 2417 C CA . GLU A 1 298 ? -6.521 24.025 13.230 1.00 90.25 298 GLU A CA 1
ATOM 2418 C C . GLU A 1 298 ? -7.050 24.592 11.916 1.00 90.25 298 GLU A C 1
ATOM 2420 O O . GLU A 1 298 ? -7.759 25.601 11.912 1.00 90.25 298 GLU A O 1
ATOM 2425 N N . VAL A 1 299 ? -6.671 23.972 10.800 1.00 87.81 299 VAL A N 1
ATOM 2426 C CA . VAL A 1 299 ? -7.104 24.375 9.461 1.00 87.81 299 VAL A CA 1
ATOM 2427 C C . VAL A 1 299 ? -7.487 23.140 8.665 1.00 87.81 299 VAL A C 1
ATOM 2429 O O . VAL A 1 299 ? -6.751 22.158 8.647 1.00 87.81 299 VAL A O 1
ATOM 2432 N N . SER A 1 300 ? -8.638 23.205 8.001 1.00 87.69 300 SER A N 1
ATOM 2433 C CA . SER A 1 300 ? -9.162 22.131 7.160 1.00 87.69 300 SER A CA 1
ATOM 2434 C C . SER A 1 300 ? -9.191 22.567 5.700 1.00 87.69 300 SER A C 1
ATOM 2436 O O . SER A 1 300 ? -9.742 23.619 5.364 1.00 87.69 300 SER A O 1
ATOM 2438 N N . PHE A 1 301 ? -8.607 21.752 4.825 1.00 83.06 301 PHE A N 1
ATOM 2439 C CA . PHE A 1 301 ? -8.618 21.943 3.380 1.00 83.06 301 PHE A CA 1
ATOM 2440 C C . PHE A 1 301 ? -9.459 20.854 2.727 1.00 83.06 301 PHE A C 1
ATOM 2442 O O . PHE A 1 301 ? -9.111 19.677 2.768 1.00 83.06 301 PHE A O 1
ATOM 2449 N N . GLN A 1 302 ? -10.544 21.240 2.067 1.00 83.12 302 GLN A N 1
ATOM 2450 C CA . GLN A 1 302 ? -11.354 20.291 1.309 1.00 83.12 302 GLN A CA 1
ATOM 2451 C C . GLN A 1 302 ? -10.607 19.863 0.039 1.00 83.12 302 GLN A C 1
ATOM 2453 O O . GLN A 1 302 ? -10.193 20.713 -0.755 1.00 83.12 302 GLN A O 1
ATOM 2458 N 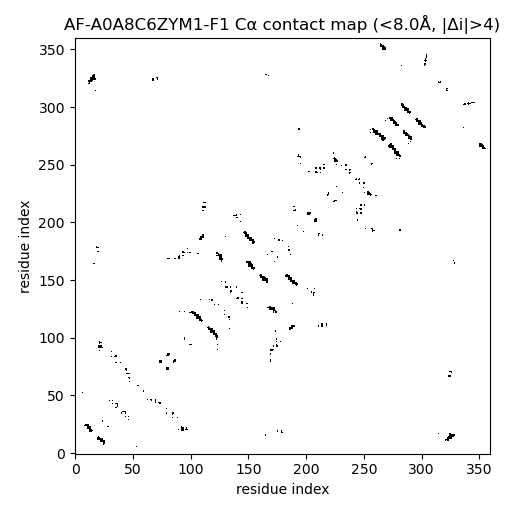N . ILE A 1 303 ? -10.449 18.552 -0.171 1.00 75.88 303 ILE A N 1
ATOM 2459 C CA . ILE A 1 303 ? -9.692 17.996 -1.304 1.00 75.88 303 ILE A CA 1
ATOM 2460 C C . ILE A 1 303 ? -10.322 18.416 -2.631 1.00 75.88 303 ILE A C 1
ATOM 2462 O O . ILE A 1 303 ? -9.612 18.733 -3.580 1.00 75.88 303 ILE A O 1
ATOM 2466 N N . ASN A 1 304 ? -11.649 18.534 -2.675 1.00 74.25 304 ASN A N 1
ATOM 2467 C CA . ASN A 1 304 ? -12.371 18.982 -3.865 1.00 74.25 304 ASN A CA 1
ATOM 2468 C C . ASN A 1 304 ? -12.087 20.423 -4.308 1.00 74.25 304 ASN A C 1
ATOM 2470 O O . ASN A 1 304 ? -12.415 20.784 -5.436 1.00 74.25 304 ASN A O 1
ATOM 2474 N N . ARG A 1 305 ? -11.470 21.239 -3.449 1.00 77.25 305 ARG A N 1
ATOM 2475 C CA . ARG A 1 305 ? -11.049 22.609 -3.768 1.00 77.25 305 ARG A CA 1
ATOM 2476 C C . ARG A 1 305 ? -9.586 22.687 -4.201 1.00 77.25 305 ARG A C 1
ATOM 2478 O O . ARG A 1 305 ? -9.131 23.753 -4.617 1.00 77.25 305 ARG A O 1
ATOM 2485 N N . LEU A 1 306 ? -8.838 21.587 -4.118 1.00 68.56 306 LEU A N 1
ATOM 2486 C CA . LEU A 1 306 ? -7.440 21.545 -4.526 1.00 68.56 306 LEU A CA 1
ATOM 2487 C C . LEU A 1 306 ? -7.347 21.498 -6.055 1.00 68.56 306 LEU A C 1
ATOM 2489 O O . LEU A 1 306 ? -7.785 20.551 -6.699 1.00 68.56 306 LEU A O 1
ATOM 2493 N N . ARG A 1 307 ? -6.748 22.531 -6.654 1.00 67.94 307 ARG A N 1
ATOM 2494 C CA . ARG A 1 307 ? -6.582 22.611 -8.118 1.00 67.94 307 ARG A CA 1
ATOM 2495 C C . ARG A 1 307 ? -5.440 21.749 -8.632 1.00 67.94 307 ARG A C 1
ATOM 2497 O O . ARG A 1 307 ? -5.525 21.156 -9.702 1.00 67.94 307 ARG A O 1
ATOM 2504 N N . CYS A 1 308 ? -4.336 21.756 -7.901 1.00 64.75 308 CYS A N 1
ATOM 2505 C CA . CYS A 1 308 ? -3.139 21.011 -8.226 1.00 64.75 308 CYS A CA 1
ATOM 2506 C C . CYS A 1 308 ? -2.405 20.660 -6.939 1.00 64.75 308 CYS A C 1
ATOM 2508 O O . CYS A 1 308 ? -2.595 21.278 -5.892 1.00 64.75 308 CYS A O 1
ATOM 2510 N N . TRP A 1 309 ? -1.555 19.652 -7.036 1.00 66.19 309 TRP A N 1
ATOM 2511 C CA . TRP A 1 309 ? -0.666 19.251 -5.968 1.00 66.19 309 TRP A CA 1
ATOM 2512 C C . TRP A 1 309 ? 0.635 18.767 -6.606 1.00 66.19 309 TRP A C 1
ATOM 2514 O O . TRP A 1 309 ? 0.643 18.265 -7.734 1.00 66.19 309 TRP A O 1
ATOM 2524 N N . GLN A 1 310 ? 1.746 18.948 -5.904 1.00 63.22 310 GLN A N 1
ATOM 2525 C CA . GLN A 1 310 ? 3.062 18.565 -6.392 1.00 63.22 310 GLN A CA 1
ATOM 2526 C C . GLN A 1 310 ? 3.840 17.901 -5.265 1.00 63.22 310 GLN A C 1
ATOM 2528 O O . GLN A 1 310 ? 3.839 18.373 -4.133 1.00 63.22 310 GLN A O 1
ATOM 2533 N N . VAL A 1 311 ? 4.533 16.813 -5.593 1.00 60.25 311 VAL A N 1
ATOM 2534 C CA . VAL A 1 311 ? 5.526 16.210 -4.705 1.00 60.25 311 VAL A CA 1
ATOM 2535 C C . VAL A 1 311 ? 6.894 16.385 -5.330 1.00 60.25 311 VAL A C 1
ATOM 2537 O O . VAL A 1 311 ? 7.134 15.958 -6.461 1.00 60.25 311 VAL A O 1
ATOM 2540 N N . THR A 1 312 ? 7.785 16.999 -4.563 1.00 55.97 312 THR A N 1
ATOM 2541 C CA . THR A 1 312 ? 9.187 17.183 -4.915 1.00 55.97 312 THR A CA 1
ATOM 2542 C C . THR A 1 312 ? 10.014 16.319 -3.977 1.00 55.97 312 THR A C 1
ATOM 2544 O O . THR A 1 312 ? 9.939 16.468 -2.761 1.00 55.97 312 THR A O 1
ATOM 2547 N N . PHE A 1 313 ? 10.792 15.399 -4.535 1.00 52.50 313 PHE A N 1
ATOM 2548 C CA . PHE A 1 313 ? 11.684 14.552 -3.754 1.00 52.50 313 PHE A CA 1
ATOM 2549 C C . PHE A 1 313 ? 13.092 15.143 -3.762 1.00 52.50 313 PHE A C 1
ATOM 2551 O O . PHE A 1 313 ? 13.653 15.419 -4.822 1.00 52.50 313 PHE A O 1
ATOM 2558 N N . LEU A 1 314 ? 13.684 15.288 -2.581 1.00 48.44 314 LEU A N 1
ATOM 2559 C CA . LEU A 1 314 ? 15.105 15.572 -2.419 1.00 48.44 314 LEU A CA 1
ATOM 2560 C C . LEU A 1 314 ? 15.809 14.249 -2.124 1.00 48.44 314 LEU A C 1
ATOM 2562 O O . LEU A 1 314 ? 15.846 13.811 -0.980 1.00 48.44 314 LEU A O 1
ATOM 2566 N N . VAL A 1 315 ? 16.335 13.583 -3.152 1.00 43.47 315 VAL A N 1
ATOM 2567 C CA . VAL A 1 315 ? 17.162 12.386 -2.944 1.00 43.47 315 VAL A CA 1
ATOM 2568 C C . VAL A 1 315 ? 18.632 12.777 -3.040 1.00 43.47 315 VAL A C 1
ATOM 2570 O O . VAL A 1 315 ? 19.118 13.132 -4.115 1.00 43.47 315 VAL A O 1
ATOM 2573 N N . SER A 1 316 ? 19.345 12.687 -1.918 1.00 37.06 316 SER A N 1
ATOM 2574 C CA . SER A 1 316 ? 20.802 12.819 -1.872 1.00 37.06 316 SER A CA 1
ATOM 2575 C C . SER A 1 316 ? 21.429 11.428 -1.975 1.00 37.06 316 SER A C 1
ATOM 2577 O O . SER A 1 316 ? 21.791 10.811 -0.980 1.00 37.06 316 SER A O 1
ATOM 2579 N N . ILE A 1 317 ? 21.510 10.883 -3.189 1.00 40.09 317 ILE A N 1
ATOM 2580 C CA . ILE A 1 317 ? 22.354 9.707 -3.431 1.00 40.09 317 ILE A CA 1
ATOM 2581 C C . ILE A 1 317 ? 23.763 10.239 -3.697 1.00 40.09 317 ILE A C 1
ATOM 2583 O O . ILE A 1 317 ? 23.939 11.124 -4.539 1.00 40.09 317 ILE A O 1
ATOM 2587 N N . GLY A 1 318 ? 24.754 9.730 -2.962 1.00 35.72 318 GLY A N 1
ATOM 2588 C CA . GLY A 1 318 ? 26.155 10.147 -3.060 1.00 35.72 318 GLY A CA 1
ATOM 2589 C C . GLY A 1 318 ? 26.689 10.246 -4.499 1.00 35.72 318 GLY A C 1
ATOM 2590 O O . GLY A 1 318 ? 26.175 9.612 -5.422 1.00 35.72 318 GLY A O 1
ATOM 2591 N N . ARG A 1 319 ? 27.730 11.080 -4.661 1.00 32.91 319 ARG A N 1
ATOM 2592 C CA . ARG A 1 319 ? 28.426 11.457 -5.911 1.00 32.91 319 ARG A CA 1
ATOM 2593 C C . ARG A 1 319 ? 28.262 10.415 -7.043 1.00 32.91 319 ARG A C 1
ATOM 2595 O O . ARG A 1 319 ? 29.030 9.461 -7.098 1.00 32.91 319 ARG A O 1
ATOM 2602 N N . ASN A 1 320 ? 27.291 10.653 -7.942 1.00 35.28 320 ASN A N 1
ATOM 2603 C CA . ASN A 1 320 ? 27.100 10.088 -9.302 1.00 35.28 320 ASN A CA 1
ATOM 2604 C C . ASN A 1 320 ? 25.844 9.245 -9.624 1.00 35.28 320 ASN A C 1
ATOM 2606 O O . ASN A 1 320 ? 25.786 8.695 -10.726 1.00 35.28 320 ASN A O 1
ATOM 2610 N N . GLY A 1 321 ? 24.792 9.180 -8.799 1.00 40.53 321 GLY A N 1
ATOM 2611 C CA . GLY A 1 321 ? 23.577 8.455 -9.221 1.00 40.53 321 GLY A CA 1
ATOM 2612 C C . GLY A 1 321 ? 22.252 9.035 -8.749 1.00 40.53 321 GLY A C 1
ATOM 2613 O O . GLY A 1 321 ? 21.834 8.722 -7.654 1.00 40.53 321 GLY A O 1
ATOM 2614 N N . ARG A 1 322 ? 21.523 9.783 -9.587 1.00 49.06 322 ARG A N 1
ATOM 2615 C CA . ARG A 1 322 ? 20.092 10.066 -9.343 1.00 49.06 322 ARG A CA 1
ATOM 2616 C C . ARG A 1 322 ? 19.239 8.833 -9.673 1.00 49.06 322 ARG A C 1
ATOM 2618 O O . ARG A 1 322 ? 19.529 8.129 -10.642 1.00 49.06 322 ARG A O 1
ATOM 2625 N N . ALA A 1 323 ? 18.211 8.573 -8.867 1.00 44.12 323 ALA A N 1
ATOM 2626 C CA . ALA A 1 323 ? 17.283 7.456 -9.041 1.00 44.12 323 ALA A CA 1
ATOM 2627 C C . ALA A 1 323 ? 15.985 7.893 -9.729 1.00 44.12 323 ALA A C 1
ATOM 2629 O O . ALA A 1 323 ? 15.516 9.001 -9.494 1.00 44.12 323 ALA A O 1
ATOM 2630 N N . PHE A 1 324 ? 15.390 7.008 -10.531 1.00 46.28 324 PHE A N 1
ATOM 2631 C CA . PHE A 1 324 ? 14.031 7.197 -11.039 1.00 46.28 324 PHE A CA 1
ATOM 2632 C C . PHE A 1 324 ? 13.033 6.958 -9.921 1.00 46.28 324 PHE A C 1
ATOM 2634 O O . PHE A 1 324 ? 13.082 5.897 -9.308 1.00 46.28 324 PHE A O 1
ATOM 2641 N N . LEU A 1 325 ? 12.124 7.895 -9.670 1.00 50.34 325 LEU A N 1
ATOM 2642 C CA . LEU A 1 325 ? 11.125 7.752 -8.620 1.00 50.34 325 LEU A CA 1
ATOM 2643 C C . LEU A 1 325 ? 9.776 7.387 -9.223 1.00 50.34 325 LEU A C 1
ATOM 2645 O O . LEU A 1 325 ? 9.080 8.207 -9.824 1.00 50.34 325 LEU A O 1
ATOM 2649 N N . LEU A 1 326 ? 9.377 6.140 -9.021 1.00 46.03 326 LEU A N 1
ATOM 2650 C CA . LEU A 1 326 ? 7.988 5.733 -9.122 1.00 46.03 326 LEU A CA 1
ATOM 2651 C C . LEU A 1 326 ? 7.335 6.065 -7.775 1.00 46.03 326 LEU A C 1
ATOM 2653 O O . LEU A 1 326 ? 7.858 5.709 -6.725 1.00 46.03 326 LEU A O 1
ATOM 2657 N N . SER A 1 327 ? 6.226 6.795 -7.776 1.00 45.22 327 SER A N 1
ATOM 2658 C CA . SER A 1 327 ? 5.428 7.026 -6.567 1.00 45.22 327 SER A CA 1
ATOM 2659 C C . SER A 1 327 ? 4.049 6.467 -6.841 1.00 45.22 327 SER A C 1
ATOM 2661 O O . SER A 1 327 ? 3.374 6.959 -7.745 1.00 45.22 327 SER A O 1
ATOM 2663 N N . SER A 1 328 ? 3.670 5.416 -6.112 1.00 45.81 328 SER A N 1
ATOM 2664 C CA . SER A 1 328 ? 2.351 4.807 -6.233 1.00 45.81 328 SER A CA 1
ATOM 2665 C C . SER A 1 328 ? 1.445 5.246 -5.085 1.00 45.81 328 SER A C 1
ATOM 2667 O O . SER A 1 328 ? 0.326 5.631 -5.349 1.00 45.81 328 SER A O 1
ATOM 2669 N N . CYS A 1 329 ? 1.913 5.349 -3.843 1.00 40.28 329 CYS A N 1
ATOM 2670 C CA . CYS A 1 329 ? 1.076 5.570 -2.666 1.00 40.28 329 CYS A CA 1
ATOM 2671 C C . CYS A 1 329 ? 0.514 6.980 -2.573 1.00 40.28 329 CYS A C 1
ATOM 2673 O O . CYS A 1 329 ? -0.687 7.150 -2.685 1.00 40.28 329 CYS A O 1
ATOM 2675 N N . LEU A 1 330 ? 1.351 8.005 -2.396 1.00 41.41 330 LEU A N 1
ATOM 2676 C CA . LEU A 1 330 ? 0.873 9.389 -2.257 1.00 41.41 330 LEU A CA 1
ATOM 2677 C C . LEU A 1 330 ? 0.184 9.878 -3.538 1.00 41.41 330 LEU A C 1
ATOM 2679 O O . LEU A 1 330 ? -0.861 10.516 -3.468 1.00 41.41 330 LEU A O 1
ATOM 2683 N N . LYS A 1 331 ? 0.718 9.504 -4.711 1.00 45.97 331 LYS A N 1
ATOM 2684 C CA . LYS A 1 331 ? 0.075 9.768 -6.007 1.00 45.97 331 LYS A CA 1
ATOM 2685 C C . LYS A 1 331 ? -1.263 9.069 -6.152 1.00 45.97 331 LYS A C 1
ATOM 2687 O O . LYS A 1 331 ? -2.196 9.741 -6.564 1.00 45.97 331 LYS A O 1
ATOM 2692 N N . LYS A 1 332 ? -1.402 7.794 -5.795 1.00 47.94 332 LYS A N 1
ATOM 2693 C CA . LYS A 1 332 ? -2.673 7.065 -5.903 1.00 47.94 332 LYS A CA 1
ATOM 2694 C C . LYS A 1 332 ? -3.660 7.477 -4.811 1.00 47.94 332 LYS A C 1
ATOM 2696 O O . LYS A 1 332 ? -4.800 7.704 -5.158 1.00 47.94 332 LYS A O 1
ATOM 2701 N N . ILE A 1 333 ? -3.231 7.721 -3.569 1.00 49.28 333 ILE A N 1
ATOM 2702 C CA . ILE A 1 333 ? -4.073 8.269 -2.483 1.00 49.28 333 ILE A CA 1
ATOM 2703 C C . ILE A 1 333 ? -4.678 9.603 -2.905 1.00 49.28 333 ILE A C 1
ATOM 2705 O O . ILE A 1 333 ? -5.890 9.781 -2.853 1.00 49.28 333 ILE A O 1
ATOM 2709 N N . ILE A 1 334 ? -3.841 10.541 -3.351 1.00 48.19 334 ILE A N 1
ATOM 2710 C CA . ILE A 1 334 ? -4.325 11.863 -3.736 1.00 48.19 334 ILE A CA 1
ATOM 2711 C C . ILE A 1 334 ? -5.100 11.769 -5.058 1.00 48.19 334 ILE A C 1
ATOM 2713 O O . ILE A 1 334 ? -6.147 12.385 -5.177 1.00 48.19 334 ILE A O 1
ATOM 2717 N N . SER A 1 335 ? -4.678 10.954 -6.030 1.00 48.97 335 SER A N 1
ATOM 2718 C CA . SER A 1 335 ? -5.414 10.805 -7.300 1.00 48.97 335 SER A CA 1
ATOM 2719 C C . SER A 1 335 ? -6.762 10.092 -7.138 1.00 48.97 335 SER A C 1
ATOM 2721 O O . SER A 1 335 ? -7.726 10.514 -7.763 1.00 48.97 335 SER A O 1
ATOM 2723 N N . GLU A 1 336 ? -6.877 9.064 -6.293 1.00 47.16 336 GLU A N 1
ATOM 2724 C CA . GLU A 1 336 ? -8.144 8.373 -5.994 1.00 47.16 336 GLU A CA 1
ATOM 2725 C C . GLU A 1 336 ? -9.143 9.317 -5.305 1.00 47.16 336 GLU A C 1
ATOM 2727 O O . GLU A 1 336 ? -10.340 9.244 -5.585 1.00 47.16 336 GLU A O 1
ATOM 2732 N N . GLN A 1 337 ? -8.662 10.247 -4.471 1.00 46.25 337 GLN A N 1
ATOM 2733 C CA . GLN A 1 337 ? -9.495 11.288 -3.855 1.00 46.25 337 GLN A CA 1
ATOM 2734 C C . GLN A 1 337 ? -9.839 12.424 -4.843 1.00 46.25 337 GLN A C 1
ATOM 2736 O O . GLN A 1 337 ? -10.984 12.864 -4.906 1.00 46.25 337 GLN A O 1
ATOM 2741 N N . MET A 1 338 ? -8.892 12.859 -5.683 1.00 42.19 338 MET A N 1
ATOM 2742 C CA . MET A 1 338 ? -9.085 13.951 -6.656 1.00 42.19 338 MET A CA 1
ATOM 2743 C C . MET A 1 338 ? -9.950 13.551 -7.858 1.00 42.19 338 MET A C 1
ATOM 2745 O O . MET A 1 338 ? -10.686 14.379 -8.386 1.00 42.19 338 MET A O 1
ATOM 2749 N N . MET A 1 339 ? -9.923 12.285 -8.292 1.00 39.31 339 MET A N 1
ATOM 2750 C CA . MET A 1 339 ? -10.750 11.803 -9.413 1.00 39.31 339 MET A CA 1
ATOM 2751 C C . MET A 1 339 ? -12.257 11.865 -9.111 1.00 39.31 339 MET A C 1
ATOM 2753 O O . MET A 1 339 ? -13.062 11.883 -10.040 1.00 39.31 339 MET A O 1
ATOM 2757 N N . LYS A 1 340 ? -12.652 11.947 -7.832 1.00 40.09 340 LYS A N 1
ATOM 2758 C CA . LYS A 1 340 ? -14.047 12.166 -7.415 1.00 40.09 340 LYS A CA 1
ATOM 2759 C C . LYS A 1 340 ? -14.443 13.643 -7.355 1.00 40.09 340 LYS A C 1
ATOM 2761 O O . LYS A 1 340 ? -15.625 13.942 -7.208 1.00 40.09 340 LYS A O 1
ATOM 2766 N N . ALA A 1 341 ? -13.492 14.564 -7.485 1.00 36.47 341 ALA A N 1
ATOM 2767 C CA . ALA A 1 341 ? -13.710 15.962 -7.179 1.00 36.47 341 ALA A CA 1
ATOM 2768 C C . ALA A 1 341 ? -13.178 16.893 -8.273 1.00 36.47 341 ALA A C 1
ATOM 2770 O O . ALA A 1 341 ? -12.069 17.411 -8.220 1.00 36.47 341 ALA A O 1
ATOM 2771 N N . SER A 1 342 ? -14.015 17.135 -9.276 1.00 29.05 342 SER A N 1
ATOM 2772 C CA . SER A 1 342 ? -13.788 18.174 -10.274 1.00 29.05 342 SER A CA 1
ATOM 2773 C C . SER A 1 342 ? -15.100 18.906 -10.510 1.00 29.05 342 SER A C 1
ATOM 2775 O O . SER A 1 342 ? -15.947 18.433 -11.268 1.00 29.05 342 SER A O 1
ATOM 2777 N N . LYS A 1 343 ? -15.284 20.035 -9.811 1.00 34.59 343 LYS A N 1
ATOM 2778 C CA . LYS A 1 343 ? -15.933 21.244 -10.338 1.00 34.59 343 LYS A CA 1
ATOM 2779 C C . LYS A 1 343 ? -15.862 22.418 -9.353 1.00 34.59 343 LYS A C 1
ATOM 2781 O O . LYS A 1 343 ? -16.137 22.277 -8.171 1.00 34.59 343 LYS A O 1
ATOM 2786 N N . GLU A 1 344 ? -15.586 23.567 -9.965 1.00 31.78 344 GLU A N 1
ATOM 2787 C CA . GLU A 1 344 ? -15.734 24.952 -9.504 1.00 31.78 344 GLU A CA 1
ATOM 2788 C C . GLU A 1 344 ? -14.603 25.592 -8.692 1.00 31.78 344 GLU A C 1
ATOM 2790 O O . GLU A 1 344 ? -14.047 25.061 -7.736 1.00 31.78 344 GLU A O 1
ATOM 2795 N N . GLY A 1 345 ? -14.220 26.772 -9.186 1.00 38.84 345 GLY A N 1
ATOM 2796 C CA . GLY A 1 345 ? -13.055 27.520 -8.760 1.00 38.84 345 GLY A CA 1
ATOM 2797 C C . GLY A 1 345 ? -13.347 28.424 -7.576 1.00 38.84 345 GLY A C 1
ATOM 2798 O O . GLY A 1 345 ? -14.338 29.140 -7.565 1.00 38.84 345 GLY A O 1
ATOM 2799 N N . GLN A 1 346 ? -12.407 28.446 -6.637 1.00 31.41 346 GLN A N 1
ATOM 2800 C CA . GLN A 1 346 ? -12.220 29.493 -5.634 1.00 31.41 346 GLN A CA 1
ATOM 2801 C C . GLN A 1 346 ? -10.745 29.511 -5.182 1.00 31.41 346 GLN A C 1
ATOM 2803 O O . GLN A 1 346 ? -9.913 28.854 -5.818 1.00 31.41 346 GLN A O 1
ATOM 2808 N N . GLU A 1 347 ? -10.434 30.377 -4.215 1.00 32.09 347 GLU A N 1
ATOM 2809 C CA . GLU A 1 347 ? -9.126 30.945 -3.843 1.00 32.09 347 GLU A CA 1
ATOM 2810 C C . GLU A 1 347 ? -7.953 29.960 -3.706 1.00 32.09 347 GLU A C 1
ATOM 2812 O O . GLU A 1 347 ? -8.098 28.806 -3.309 1.00 32.09 347 GLU A O 1
ATOM 2817 N N . MET A 1 348 ? -6.761 30.447 -4.063 1.00 32.28 348 MET A N 1
ATOM 2818 C CA . MET A 1 348 ? -5.536 29.658 -4.166 1.00 32.28 348 MET A CA 1
ATOM 2819 C C . MET A 1 348 ? -4.755 29.744 -2.850 1.00 32.28 348 MET A C 1
ATOM 2821 O O . MET A 1 348 ? -4.065 30.729 -2.600 1.00 32.28 348 MET A O 1
ATOM 2825 N N . VAL A 1 349 ? -4.858 28.713 -2.010 1.00 40.06 349 VAL A N 1
ATOM 2826 C CA . VAL A 1 349 ? -3.968 28.543 -0.854 1.00 40.06 349 VAL A CA 1
ATOM 2827 C C . VAL A 1 349 ? -2.904 27.519 -1.230 1.00 40.06 349 VAL A C 1
ATOM 2829 O O . VAL A 1 349 ? -3.220 26.369 -1.526 1.00 40.06 349 VAL A O 1
ATOM 2832 N N . SER A 1 350 ? -1.645 27.954 -1.263 1.00 40.81 350 SER A N 1
ATOM 2833 C CA . SER A 1 350 ? -0.492 27.067 -1.415 1.00 40.81 350 SER A CA 1
ATOM 2834 C C . SER A 1 350 ? 0.024 26.714 -0.025 1.00 40.81 350 SER A C 1
ATOM 2836 O O . SER A 1 350 ? 0.324 27.615 0.752 1.00 40.81 350 SER A O 1
ATOM 2838 N N . MET A 1 351 ? 0.123 25.422 0.281 1.00 45.59 351 MET A N 1
ATOM 2839 C CA . MET A 1 351 ? 0.768 24.919 1.493 1.00 45.59 351 MET A CA 1
ATOM 2840 C C . MET A 1 351 ? 1.824 23.902 1.077 1.00 45.59 351 MET A C 1
ATOM 2842 O O . MET A 1 351 ? 1.496 22.855 0.512 1.00 45.59 351 MET A O 1
ATOM 2846 N N . CYS A 1 352 ? 3.090 24.205 1.348 1.00 49.56 352 CYS A N 1
ATOM 2847 C CA . CYS A 1 352 ? 4.174 23.256 1.159 1.00 49.56 352 CYS A CA 1
ATOM 2848 C C . CYS A 1 352 ? 4.363 22.468 2.449 1.00 49.56 352 CYS A C 1
ATOM 2850 O O . CYS A 1 352 ? 4.737 23.014 3.486 1.00 49.56 352 CYS A O 1
ATOM 2852 N N . VAL A 1 353 ? 4.133 21.160 2.372 1.00 45.75 353 VAL A N 1
ATOM 2853 C CA . VAL A 1 353 ? 4.471 20.242 3.457 1.00 45.75 353 VAL A CA 1
ATOM 2854 C C . VAL A 1 353 ? 5.834 19.639 3.158 1.00 45.75 353 VAL A C 1
ATOM 2856 O O . VAL A 1 353 ? 5.987 18.819 2.250 1.00 45.75 353 VAL A O 1
ATOM 2859 N N . CYS A 1 354 ? 6.834 20.057 3.925 1.00 38.16 354 CYS A N 1
ATOM 2860 C CA . CYS A 1 354 ? 8.181 19.528 3.832 1.00 38.16 354 CYS A CA 1
ATOM 2861 C C . CYS A 1 354 ? 8.357 18.442 4.890 1.00 38.16 354 CYS A C 1
ATOM 2863 O O . CYS A 1 354 ? 8.500 18.714 6.084 1.00 38.16 354 CYS A O 1
ATOM 2865 N N . ARG A 1 355 ? 8.402 17.189 4.436 1.00 40.25 355 ARG A N 1
ATOM 2866 C CA . ARG A 1 355 ? 8.980 16.105 5.226 1.00 40.25 355 ARG A CA 1
ATOM 2867 C C . ARG A 1 355 ? 10.461 16.039 4.886 1.00 40.25 355 ARG A C 1
ATOM 2869 O O . ARG A 1 355 ? 10.826 15.680 3.767 1.00 40.25 355 ARG A O 1
ATOM 2876 N N . CYS A 1 356 ? 11.319 16.363 5.846 1.00 26.81 356 CYS A N 1
ATOM 2877 C CA . CYS A 1 356 ? 12.692 15.894 5.766 1.00 26.81 356 CYS A CA 1
ATOM 2878 C C . CYS A 1 356 ? 12.635 14.367 5.846 1.00 26.81 356 CYS A C 1
ATOM 2880 O O . CYS A 1 356 ? 12.345 13.817 6.905 1.00 26.81 356 CYS A O 1
ATOM 2882 N N . LEU A 1 357 ? 12.948 13.675 4.750 1.00 28.50 357 LEU A N 1
ATOM 2883 C CA . LEU A 1 357 ? 13.430 12.291 4.800 1.00 28.50 357 LEU A CA 1
ATOM 2884 C C . LEU A 1 357 ? 14.846 12.296 5.414 1.00 28.50 357 LEU A C 1
ATOM 2886 O O . LEU A 1 357 ? 15.799 11.825 4.812 1.00 28.50 357 LEU A O 1
ATOM 2890 N N . ASN A 1 358 ? 15.004 12.914 6.587 1.00 22.69 358 ASN A N 1
ATOM 2891 C CA . ASN A 1 358 ? 16.230 12.885 7.372 1.00 22.69 358 ASN A CA 1
ATOM 2892 C C . ASN A 1 358 ? 16.013 11.896 8.505 1.00 22.69 358 ASN A C 1
ATOM 2894 O O . ASN A 1 358 ? 15.847 12.289 9.654 1.00 22.69 358 ASN A O 1
ATOM 2898 N N . SER A 1 359 ? 15.947 10.623 8.134 1.00 22.23 359 SER A N 1
ATOM 2899 C CA . SER A 1 359 ? 16.263 9.457 8.960 1.00 22.23 359 SER A CA 1
ATOM 2900 C C . SER A 1 359 ? 16.387 8.284 7.985 1.00 22.23 359 SER A C 1
ATOM 2902 O O . SER A 1 359 ? 15.396 7.625 7.671 1.00 22.23 359 SER A O 1
ATOM 2904 N N . CYS A 1 360 ? 17.583 8.145 7.400 1.00 27.05 360 CYS A N 1
ATOM 2905 C CA . CYS A 1 360 ? 18.103 6.821 7.066 1.00 27.05 360 CYS A CA 1
ATOM 2906 C C . CYS A 1 360 ? 18.307 6.043 8.364 1.00 27.05 360 CYS A C 1
ATOM 2908 O O . CYS A 1 360 ? 18.692 6.707 9.359 1.00 27.05 360 CYS A O 1
#

pLDDT: mean 79.91, std 19.85, range [19.8, 97.75]

Nearest PDB structures (foldseek):
  4tkn-assembly1_A  TM=9.517E-01  e=1.663E-21  Homo sapiens
  4tkn-assembly3_C  TM=9.466E-01  e=2.554E-21  Homo sapiens
  4gxb-assembly1_A  TM=9.304E-01  e=5.155E-19  Homo sapiens
  4tkn-assembly2_B  TM=9.160E-01  e=4.886E-19  Homo sapiens
  8ttv-assembly1_A  TM=7.571E-01  e=9.450E-13  Homo sapiens

Foldseek 3Di:
DPPVPPQQDDWAFADELLFGLFIDHPVLVVVLLVVLCVPPPPQQPDQDDDDPDRDDPVRVVVNVVRNLVSVQSQVVDPVSCPDPSNLVSSLVRLCVGLVNDWDWDWAWAAALQRDTDIDTDTLSDFQLRVLVVVCVVLVHDPVCSVQKFKFWWFDPVVSDTHTSGTGDRSGRVSSSVVRVVVRNTGIYMATDALDLVCVVVQLVTPSSLVRLQSNLVSCVVVVQWDADPVLVVVLVVCVVVVVSNVNSVSSSPTPLRSWDWDDWFFKCPPHGGWIWTWTHHPQKIWIFTQDPVRDTDIDIGRLLADPDDDDDDDDPDDDDHDHSYHYCGVCVSSCVSNVVHDDDYDDDDDMDTDDPPPDD

Organism: Nothoprocta perdicaria (NCBI:txid30464)

Sequence (360 aa):
MLLLAAMCLQLYSVCLEGFLLGKVRYRQLRRWDAQLRRLFGSTVPPFPPKFYLAMTEAMAEERRARLEQYLQNVTLDPNITSSDVFVSFFRKLQQDTFQIETRRASLDVYLADGSSIGLDIQTSDTAERILEVTSYKMGLSRELIGYFSLFFIQDHGDGALSVVKKVAEFELPYVSLQSMKELHCKLGIRKWYMDPSLDTLLMDCGASINLLYLQAIQEIERNWIKPTKEKMLELEFLQKTENKVKFLELVREVQFYGYIRLDPCVCDYPEVGCSADVYVGNNEINCYIKLPTNQTKEVSFQINRLRCWQVTFLVSIGRNGRAFLLSSCLKKIISEQMMKASKEGQEMVSMCVCRCLNSC